Protein AF-A0A662VNZ3-F1 (afdb_monomer)

Radius of gyration: 26.38 Å; Cα contacts (8 Å, |Δi|>4): 319; chains: 1; bounding box: 51×62×83 Å

Solvent-accessible surface area (backbone atoms only — not comparable to full-atom values): 13302 Å² total; per-residue (Å²): 143,80,67,71,80,57,54,58,59,51,51,50,52,50,48,52,53,52,48,52,53,50,49,52,51,52,49,51,53,46,45,70,74,70,39,63,64,73,56,54,55,46,49,54,53,48,53,47,51,48,48,49,59,71,40,70,35,48,35,38,39,36,40,59,31,40,43,76,83,87,56,82,81,79,54,62,62,61,49,50,54,51,49,54,55,50,51,48,60,78,40,60,93,35,60,69,45,79,50,93,59,97,47,81,50,45,49,37,32,42,39,38,58,95,92,42,65,32,41,37,38,37,41,55,43,69,54,52,100,89,34,93,50,35,34,39,40,39,38,41,35,37,78,32,39,53,94,41,42,40,62,50,43,50,51,52,50,49,53,51,48,56,49,50,51,54,35,45,78,72,74,36,48,66,79,53,72,50,31,40,41,33,39,47,42,60,54,38,46,59,44,53,54,51,37,60,75,67,67,51,83,60,97,65,55,96,41,52,48,77,45,82,51,97,97,36,27,36,42,32,40,51,43,61,72,51,70,68,52,24,50,51,57,46,48,48,54,53,55,19,70,105

Nearest PDB structures (foldseek):
  3ijt-assembly1_A  TM=5.809E-01  e=3.094E-02  Streptococcus mutans
  4qts-assembly2_D  TM=4.618E-01  e=7.917E-03  Methanocaldococcus jannaschii DSM 2661
  7nib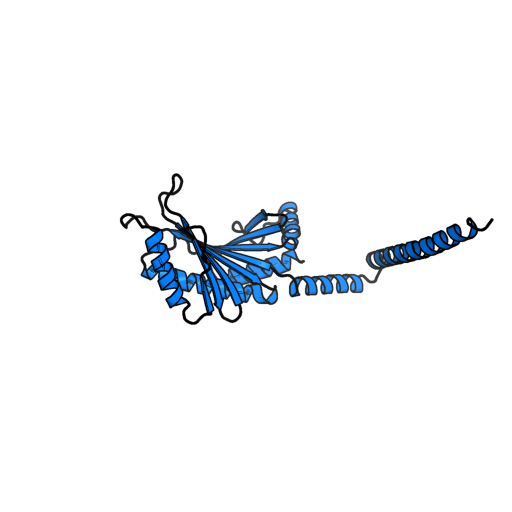-assembly1_E  TM=2.016E-01  e=1.627E-01  Escherichia coli
  7nhs-assembly1_A  TM=1.412E-01  e=3.922E-02  Escherichia coli
  7nib-assembly1_F  TM=2.165E-01  e=3.958E-01  Escherichia coli

pLDDT: mean 75.82, std 12.96, range [48.28, 93.56]

Mean predicted aligned error: 12.84 Å

Structure (mmCIF, N/CA/C/O backbone):
data_AF-A0A662VNZ3-F1
#
_entry.id   AF-A0A662VNZ3-F1
#
loop_
_atom_site.group_PDB
_atom_site.id
_atom_site.type_symbol
_atom_site.label_atom_id
_atom_site.label_alt_id
_atom_site.label_comp_id
_atom_site.label_asym_id
_atom_site.label_entity_id
_atom_site.label_seq_id
_atom_site.pdbx_PDB_ins_code
_atom_site.Cartn_x
_atom_site.Cartn_y
_atom_site.Cartn_z
_atom_site.occupancy
_atom_site.B_iso_or_equiv
_atom_site.auth_seq_id
_atom_site.auth_comp_id
_atom_site.auth_asym_id
_atom_site.auth_atom_id
_atom_site.pdbx_PDB_model_num
ATOM 1 N N . MET A 1 1 ? 17.784 -48.114 -52.405 1.00 49.97 1 MET A N 1
ATOM 2 C CA . MET A 1 1 ? 18.995 -47.393 -51.958 1.00 49.97 1 MET A CA 1
ATOM 3 C C . MET A 1 1 ? 18.604 -45.922 -51.830 1.00 49.97 1 MET A C 1
ATOM 5 O O . MET A 1 1 ? 19.250 -45.054 -52.387 1.00 49.97 1 MET A O 1
ATOM 9 N N . ASP A 1 2 ? 17.495 -45.664 -51.119 1.00 54.59 2 ASP A N 1
ATOM 10 C CA . ASP A 1 2 ? 16.682 -44.439 -51.269 1.00 54.59 2 ASP A CA 1
ATOM 11 C C . ASP A 1 2 ? 16.244 -43.876 -49.907 1.00 54.59 2 ASP A C 1
ATOM 13 O O . ASP A 1 2 ? 15.198 -43.247 -49.777 1.00 54.59 2 ASP A O 1
ATOM 17 N N . LEU A 1 3 ? 17.037 -44.136 -48.861 1.00 54.31 3 LEU A N 1
ATOM 18 C CA . LEU A 1 3 ? 16.842 -43.545 -47.531 1.00 54.31 3 LEU A CA 1
ATOM 19 C C . LEU A 1 3 ? 17.973 -42.585 -47.125 1.00 54.31 3 LEU A C 1
ATOM 21 O O . LEU A 1 3 ? 17.764 -41.748 -46.253 1.00 54.31 3 LEU A O 1
ATOM 25 N N . GLU A 1 4 ? 19.143 -42.642 -47.771 1.00 51.97 4 GLU A N 1
ATOM 26 C CA . GLU A 1 4 ? 20.272 -41.747 -47.459 1.00 51.97 4 GLU A CA 1
ATOM 27 C C . GLU A 1 4 ? 20.121 -40.349 -48.079 1.00 51.97 4 GLU A C 1
ATOM 29 O O . GLU A 1 4 ? 20.609 -39.369 -47.517 1.00 51.97 4 GLU A O 1
ATOM 34 N N . MET A 1 5 ? 19.366 -40.219 -49.176 1.00 52.50 5 MET A N 1
ATOM 35 C CA . MET A 1 5 ? 19.160 -38.939 -49.870 1.00 52.50 5 MET A CA 1
ATOM 36 C C . MET A 1 5 ? 18.103 -38.021 -49.225 1.00 52.50 5 MET A C 1
ATOM 38 O O . MET A 1 5 ? 17.899 -36.915 -49.705 1.00 52.50 5 MET A O 1
ATOM 42 N N . ASN A 1 6 ? 17.463 -38.426 -48.121 1.00 60.06 6 ASN A N 1
ATOM 43 C CA . ASN A 1 6 ? 16.457 -37.607 -47.422 1.00 60.06 6 ASN A CA 1
ATOM 44 C C . ASN A 1 6 ? 16.980 -36.979 -46.118 1.00 60.06 6 ASN A C 1
ATOM 46 O O . ASN A 1 6 ? 16.440 -35.980 -45.650 1.00 60.06 6 ASN A O 1
ATOM 50 N N . LEU A 1 7 ? 18.043 -37.530 -45.521 1.00 55.22 7 LEU A N 1
ATOM 51 C CA . LEU A 1 7 ? 18.573 -37.025 -44.251 1.00 55.22 7 LEU A CA 1
ATOM 52 C C . LEU A 1 7 ? 19.419 -35.759 -44.450 1.00 55.22 7 LEU A C 1
ATOM 54 O O . LEU A 1 7 ? 19.323 -34.819 -43.665 1.00 55.22 7 LEU A O 1
ATOM 58 N N . TRP A 1 8 ? 20.214 -35.718 -45.525 1.00 65.94 8 TRP A N 1
ATOM 59 C CA . TRP A 1 8 ? 21.096 -34.590 -45.838 1.00 65.94 8 TRP A CA 1
ATOM 60 C C . TRP A 1 8 ? 20.327 -33.306 -46.171 1.00 65.94 8 TRP A C 1
ATOM 62 O O . TRP A 1 8 ? 20.687 -32.241 -45.674 1.00 65.94 8 TRP A O 1
ATOM 72 N N . ASP A 1 9 ? 19.222 -33.404 -46.912 1.00 64.06 9 ASP A N 1
ATOM 73 C CA . ASP A 1 9 ? 18.358 -32.256 -47.223 1.00 64.06 9 ASP A CA 1
ATOM 74 C C . ASP A 1 9 ? 17.638 -31.710 -45.982 1.00 64.06 9 ASP A C 1
ATOM 76 O O . ASP A 1 9 ? 17.474 -30.496 -45.826 1.00 64.06 9 ASP A O 1
ATOM 80 N N . ILE A 1 10 ? 17.242 -32.593 -45.060 1.00 66.25 10 ILE A N 1
ATOM 81 C CA . ILE A 1 10 ? 16.644 -32.205 -43.778 1.00 66.25 10 ILE A CA 1
ATOM 82 C C . ILE A 1 10 ? 17.687 -31.503 -42.899 1.00 66.25 10 ILE A C 1
ATOM 84 O O . ILE A 1 10 ? 17.411 -30.428 -42.366 1.00 66.25 10 ILE A O 1
ATOM 88 N N . VAL A 1 11 ? 18.902 -32.051 -42.797 1.00 66.44 11 VAL A N 1
ATOM 89 C CA . VAL A 1 11 ? 20.013 -31.438 -42.048 1.00 66.44 11 VAL A CA 1
ATOM 90 C C . VAL A 1 11 ? 20.400 -30.082 -42.642 1.00 66.44 11 VAL A C 1
ATOM 92 O O . VAL A 1 11 ? 20.601 -29.131 -41.891 1.00 66.44 11 VAL A O 1
ATOM 95 N N . TRP A 1 12 ? 20.424 -29.946 -43.971 1.00 63.50 12 TRP A N 1
ATOM 96 C CA . TRP A 1 12 ? 20.719 -28.681 -44.648 1.00 63.50 12 TRP A CA 1
ATOM 97 C C . TRP A 1 12 ? 19.654 -27.611 -44.367 1.00 63.50 12 TRP A C 1
ATOM 99 O O . TRP A 1 12 ? 19.982 -26.474 -44.026 1.00 63.50 12 TRP A O 1
ATOM 109 N N . ARG A 1 13 ? 18.364 -27.972 -44.414 1.00 61.00 13 ARG A N 1
ATOM 110 C CA . ARG A 1 13 ? 17.251 -27.058 -44.086 1.00 61.00 13 ARG A CA 1
ATOM 111 C C . ARG A 1 13 ? 17.241 -26.653 -42.613 1.00 61.00 13 ARG A C 1
ATOM 113 O O . ARG A 1 13 ? 17.011 -25.482 -42.306 1.00 61.00 13 ARG A O 1
ATOM 120 N N . ILE A 1 14 ? 17.527 -27.586 -41.705 1.00 63.19 14 ILE A N 1
ATOM 121 C CA . ILE A 1 14 ? 17.671 -27.296 -40.272 1.00 63.19 14 ILE A CA 1
ATOM 122 C C . ILE A 1 14 ? 18.884 -26.383 -40.044 1.00 63.19 14 ILE A C 1
ATOM 124 O O . ILE A 1 14 ? 18.765 -25.387 -39.336 1.00 63.19 14 ILE A O 1
ATOM 128 N N . GLY A 1 15 ? 20.012 -26.654 -40.704 1.00 54.88 15 GLY A N 1
ATOM 129 C CA . GLY A 1 15 ? 21.226 -25.839 -40.648 1.00 54.88 15 GLY A CA 1
ATOM 130 C C . GLY A 1 15 ? 21.012 -24.403 -41.130 1.00 54.88 15 GLY A C 1
ATOM 131 O O . GLY A 1 15 ? 21.455 -23.471 -40.466 1.00 54.88 15 GLY A O 1
ATOM 132 N N . ILE A 1 16 ? 20.263 -24.199 -42.219 1.00 64.00 16 ILE A N 1
ATOM 133 C CA . ILE A 1 16 ? 19.877 -22.862 -42.704 1.00 64.00 16 ILE A CA 1
ATOM 134 C C . ILE A 1 16 ? 18.945 -22.159 -41.709 1.00 64.00 16 ILE A C 1
ATOM 136 O O . ILE A 1 16 ? 19.115 -20.972 -41.442 1.00 64.00 16 ILE A O 1
ATOM 140 N N . THR A 1 17 ? 17.983 -22.879 -41.128 1.00 57.69 17 THR A N 1
ATOM 141 C CA . THR A 1 17 ? 17.018 -22.298 -40.179 1.00 57.69 17 THR A CA 1
ATOM 142 C C . THR A 1 17 ? 17.699 -21.874 -38.875 1.00 57.69 17 THR A C 1
ATOM 144 O O . THR A 1 17 ? 17.509 -20.752 -38.404 1.00 57.69 17 THR A O 1
ATOM 147 N N . ILE A 1 18 ? 18.550 -22.740 -38.318 1.00 55.62 18 ILE A N 1
ATOM 148 C CA . ILE A 1 18 ? 19.341 -22.457 -37.114 1.00 55.62 18 ILE A CA 1
ATOM 149 C C . ILE A 1 18 ? 20.383 -21.370 -37.410 1.00 55.62 18 ILE A C 1
ATOM 151 O O . ILE A 1 18 ? 20.511 -20.422 -36.639 1.00 55.62 18 ILE A O 1
ATOM 155 N N . GLY A 1 19 ? 21.076 -21.452 -38.549 1.00 57.75 19 GLY A N 1
ATOM 156 C CA . GLY A 1 19 ? 22.060 -20.461 -38.986 1.00 57.75 19 GLY A CA 1
ATOM 157 C C . GLY A 1 19 ? 21.456 -19.070 -39.190 1.00 57.75 19 GLY A C 1
ATOM 158 O O . GLY A 1 19 ? 22.037 -18.085 -38.743 1.00 57.75 19 GLY A O 1
ATOM 159 N N . GLY A 1 20 ? 20.258 -18.978 -39.776 1.00 60.47 20 GLY A N 1
ATOM 160 C CA . GLY A 1 20 ? 19.511 -17.724 -39.918 1.00 60.47 20 GLY A CA 1
ATOM 161 C C . GLY A 1 20 ? 19.043 -17.142 -38.578 1.00 60.47 20 GLY A C 1
ATOM 162 O O . GLY A 1 20 ? 19.136 -15.931 -38.361 1.00 60.47 20 GLY A O 1
ATOM 163 N N . GLY A 1 21 ? 18.601 -17.997 -37.649 1.00 56.25 21 GLY A N 1
ATOM 164 C CA . GLY A 1 21 ? 18.235 -17.591 -36.289 1.00 56.25 21 GLY A CA 1
ATOM 165 C C . GLY A 1 21 ? 19.428 -17.053 -35.492 1.00 56.25 21 GLY A C 1
ATOM 166 O O . GLY A 1 21 ? 19.351 -15.968 -34.917 1.00 56.25 21 GLY A O 1
ATOM 167 N N . ILE A 1 22 ? 20.561 -17.760 -35.524 1.00 56.97 22 ILE A N 1
ATOM 168 C CA . ILE A 1 22 ? 21.801 -17.344 -34.854 1.00 56.97 22 ILE A CA 1
ATOM 169 C C . ILE A 1 22 ? 22.363 -16.070 -35.494 1.00 56.97 22 ILE A C 1
ATOM 171 O O . ILE A 1 22 ? 22.741 -15.152 -34.772 1.00 56.97 22 ILE A O 1
ATOM 175 N N . ALA A 1 23 ? 22.358 -15.957 -36.826 1.00 55.72 23 ALA A N 1
ATOM 176 C CA . ALA A 1 23 ? 22.790 -14.743 -37.519 1.00 55.72 23 ALA A CA 1
ATOM 177 C C . ALA A 1 23 ? 21.947 -13.521 -37.122 1.00 55.72 23 ALA A C 1
ATOM 179 O O . ALA A 1 23 ? 22.497 -12.442 -36.926 1.00 55.72 23 ALA A O 1
ATOM 180 N N . SER A 1 24 ? 20.637 -13.689 -36.923 1.00 56.03 24 SER A N 1
ATOM 181 C CA . SER A 1 24 ? 19.750 -12.605 -36.476 1.00 56.03 24 SER A CA 1
ATOM 182 C C . SER A 1 24 ? 20.062 -12.146 -35.047 1.00 56.03 24 SER A C 1
ATOM 184 O O . SER A 1 24 ? 20.078 -10.945 -34.782 1.00 56.03 24 SER A O 1
ATOM 186 N N . ILE A 1 25 ? 20.369 -13.084 -34.141 1.00 58.34 25 ILE A N 1
ATOM 187 C CA . ILE A 1 25 ? 20.798 -12.786 -32.763 1.00 58.34 25 ILE A CA 1
ATOM 188 C C . ILE A 1 25 ? 22.156 -12.078 -32.775 1.00 58.34 25 ILE A C 1
ATOM 190 O O . ILE A 1 25 ? 22.314 -11.033 -32.161 1.00 58.34 25 ILE A O 1
ATOM 194 N N . VAL A 1 26 ? 23.129 -12.583 -33.535 1.00 58.97 26 VAL A N 1
ATOM 195 C CA . VAL A 1 26 ? 24.462 -11.969 -33.634 1.00 58.97 26 VAL A CA 1
ATOM 196 C C . VAL A 1 26 ? 24.380 -10.563 -34.229 1.00 58.97 26 VAL A C 1
ATOM 198 O O . VAL A 1 26 ? 25.022 -9.649 -33.722 1.00 58.97 26 VAL A O 1
ATOM 201 N N . VAL A 1 27 ? 23.559 -10.354 -35.261 1.00 57.97 27 VAL A N 1
ATOM 202 C CA . VAL A 1 27 ? 23.310 -9.024 -35.833 1.00 57.97 27 VAL A CA 1
ATOM 203 C C . VAL A 1 27 ? 22.667 -8.105 -34.795 1.00 57.97 27 VAL A C 1
ATOM 205 O O . VAL A 1 27 ? 23.098 -6.965 -34.664 1.00 57.97 27 VAL A O 1
ATOM 208 N N . TRP A 1 28 ? 21.703 -8.585 -34.007 1.00 60.12 28 TRP A N 1
ATOM 209 C CA . TRP A 1 28 ? 21.094 -7.813 -32.921 1.00 60.12 28 TRP A CA 1
ATOM 210 C C . TRP A 1 28 ? 22.107 -7.421 -31.835 1.00 60.12 28 TRP A C 1
ATOM 212 O O . TRP A 1 28 ? 22.181 -6.253 -31.453 1.00 60.12 28 TRP A O 1
ATOM 222 N N . GLU A 1 29 ? 22.950 -8.353 -31.395 1.00 58.00 29 GLU A N 1
ATOM 223 C CA . GLU A 1 29 ? 24.038 -8.102 -30.447 1.00 58.00 29 GLU A CA 1
ATOM 224 C C . GLU A 1 29 ? 25.084 -7.123 -31.013 1.00 58.00 29 GLU A C 1
ATOM 226 O O . GLU A 1 29 ? 25.526 -6.217 -30.304 1.00 58.00 29 GLU A O 1
ATOM 231 N N . LEU A 1 30 ? 25.420 -7.215 -32.303 1.00 56.06 30 LEU A N 1
ATOM 232 C CA . LEU A 1 30 ? 26.294 -6.253 -32.982 1.00 56.06 30 LEU A CA 1
ATOM 233 C C . LEU A 1 30 ? 25.636 -4.871 -33.117 1.00 56.06 30 LEU A C 1
ATOM 235 O O . LEU A 1 30 ? 26.312 -3.860 -32.938 1.00 56.06 30 LEU A O 1
ATOM 239 N N . PHE A 1 31 ? 24.323 -4.797 -33.349 1.00 57.78 31 PHE A N 1
ATOM 240 C CA . PHE A 1 31 ? 23.565 -3.542 -33.309 1.00 57.78 31 PHE A CA 1
ATOM 241 C C . PHE A 1 31 ? 23.549 -2.924 -31.903 1.00 57.78 31 PHE A C 1
ATOM 243 O O . PHE A 1 31 ? 23.609 -1.700 -31.789 1.00 57.78 31 PHE A O 1
ATOM 250 N N . LYS A 1 32 ? 23.527 -3.728 -30.830 1.00 56.91 32 LYS A N 1
ATOM 251 C CA . LYS A 1 32 ? 23.688 -3.224 -29.453 1.00 56.91 32 LYS A CA 1
ATOM 252 C C . LYS A 1 32 ? 25.098 -2.695 -29.186 1.00 56.91 32 LYS A C 1
ATOM 254 O O . LYS A 1 32 ? 25.239 -1.670 -28.527 1.00 56.91 32 LYS A O 1
ATOM 259 N N . MET A 1 33 ? 26.130 -3.389 -29.670 1.00 55.75 33 MET A N 1
ATOM 260 C CA . MET A 1 33 ? 27.530 -3.033 -29.400 1.00 55.75 33 MET A CA 1
ATOM 261 C C . MET A 1 33 ? 28.044 -1.876 -30.269 1.00 55.75 33 MET A C 1
ATOM 263 O O . MET A 1 33 ? 28.807 -1.042 -29.785 1.00 55.75 33 MET A O 1
ATOM 267 N N . PHE A 1 34 ? 27.624 -1.811 -31.536 1.00 58.34 34 PHE A N 1
ATOM 268 C CA . PHE A 1 34 ? 28.189 -0.913 -32.553 1.00 58.34 34 PHE A CA 1
ATOM 269 C C . PHE A 1 34 ? 27.155 -0.026 -33.254 1.00 58.34 34 PHE A C 1
ATOM 271 O O . PHE A 1 34 ? 27.526 0.835 -34.054 1.00 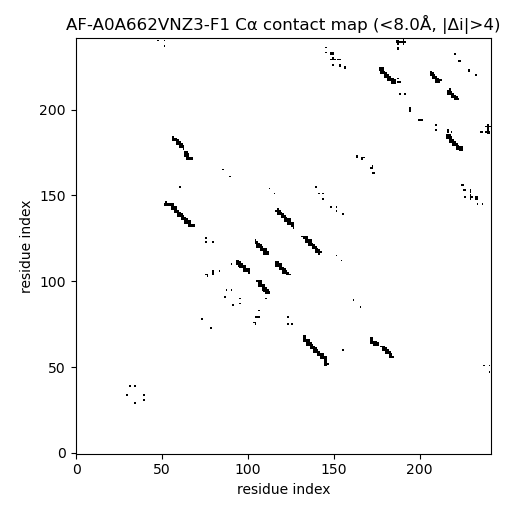58.34 34 PHE A O 1
ATOM 278 N N . GLY A 1 35 ? 25.862 -0.208 -32.977 1.00 57.66 35 GLY A N 1
ATOM 279 C CA . GLY A 1 35 ? 24.822 0.662 -33.510 1.00 57.66 35 GLY A CA 1
ATOM 280 C C . GLY A 1 35 ? 24.948 2.094 -32.977 1.00 57.66 35 GLY A C 1
ATOM 281 O O . GLY A 1 35 ? 25.602 2.342 -31.959 1.00 57.66 35 GLY A O 1
ATOM 282 N N . PRO A 1 36 ? 24.309 3.078 -33.634 1.00 57.34 36 PRO A N 1
ATOM 283 C CA . PRO A 1 36 ? 24.314 4.449 -33.150 1.00 57.34 36 PRO A CA 1
ATOM 284 C C . PRO A 1 36 ? 23.764 4.460 -31.722 1.00 57.34 36 PRO A C 1
ATOM 286 O O . PRO A 1 36 ? 22.606 4.091 -31.520 1.00 57.34 36 PRO A O 1
ATOM 289 N N . LYS A 1 37 ? 24.566 4.897 -30.738 1.00 55.78 37 LYS A N 1
ATOM 290 C CA . LYS A 1 37 ? 24.171 4.938 -29.313 1.00 55.78 37 LYS A CA 1
ATOM 291 C C . LYS A 1 37 ? 22.770 5.530 -29.120 1.00 55.78 37 LYS A C 1
ATOM 293 O O . LYS A 1 37 ? 21.975 5.009 -28.353 1.00 55.78 37 LYS A O 1
ATOM 298 N N . GLY A 1 38 ? 22.406 6.531 -29.926 1.00 56.41 38 GLY A N 1
ATOM 299 C CA . GLY A 1 38 ? 21.086 7.163 -29.905 1.00 56.41 38 GLY A CA 1
ATOM 300 C C . GLY A 1 38 ? 19.890 6.299 -30.342 1.00 56.41 38 GLY A C 1
ATOM 301 O O . GLY A 1 38 ? 18.765 6.702 -30.058 1.00 56.41 38 GLY A O 1
ATOM 302 N N . VAL A 1 39 ? 20.079 5.170 -31.035 1.00 55.22 39 VAL A N 1
ATOM 303 C CA . VAL A 1 39 ? 19.012 4.205 -31.377 1.00 55.22 39 VAL A CA 1
ATOM 304 C C . VAL A 1 39 ? 18.822 3.218 -30.230 1.00 55.22 39 VAL A C 1
ATOM 306 O O . VAL A 1 39 ? 17.696 3.054 -29.769 1.00 55.22 39 VAL A O 1
ATOM 309 N N . TYR A 1 40 ? 19.909 2.652 -29.698 1.00 53.38 40 TYR A N 1
ATOM 310 C CA . TYR A 1 40 ? 19.854 1.784 -28.518 1.00 53.38 40 TYR A CA 1
ATOM 311 C C . TYR A 1 40 ? 19.332 2.537 -27.285 1.00 53.38 40 TYR A C 1
ATOM 313 O O . TYR A 1 40 ? 18.401 2.076 -26.632 1.00 53.38 40 TYR A O 1
ATOM 321 N N . ASP A 1 41 ? 19.811 3.759 -27.039 1.00 59.16 41 ASP A N 1
ATOM 322 C CA . ASP A 1 41 ? 19.305 4.635 -25.974 1.00 59.16 41 ASP A CA 1
ATOM 323 C C . ASP A 1 41 ? 17.831 5.013 -26.172 1.00 59.16 41 ASP A C 1
ATOM 325 O O . ASP A 1 41 ? 17.101 5.249 -25.210 1.00 59.16 41 ASP A O 1
ATOM 329 N N . ARG A 1 42 ? 17.359 5.104 -27.423 1.00 58.75 42 ARG A N 1
ATOM 330 C CA . ARG A 1 42 ? 15.938 5.346 -27.711 1.00 58.75 42 ARG A CA 1
ATOM 331 C C . ARG A 1 42 ? 15.091 4.104 -27.454 1.00 58.75 42 ARG A C 1
ATOM 333 O O . ARG A 1 42 ? 14.007 4.259 -26.894 1.00 58.75 42 ARG A O 1
ATOM 340 N N . ILE A 1 43 ? 15.581 2.918 -27.817 1.00 59.06 43 ILE A N 1
ATOM 341 C CA . ILE A 1 43 ? 14.916 1.633 -27.567 1.00 59.06 43 ILE A CA 1
ATOM 342 C C . ILE A 1 43 ? 14.820 1.388 -26.060 1.00 59.06 43 ILE A C 1
ATOM 344 O O . ILE A 1 43 ? 13.716 1.214 -25.556 1.00 59.06 43 ILE A O 1
ATOM 348 N N . THR A 1 44 ? 15.916 1.525 -25.311 1.00 70.62 44 THR A N 1
ATOM 349 C CA . THR A 1 44 ? 15.919 1.356 -23.848 1.00 70.62 44 THR A CA 1
ATOM 350 C C . THR A 1 44 ? 15.030 2.385 -23.143 1.00 70.62 44 THR A C 1
ATOM 352 O O . THR A 1 44 ? 14.270 2.032 -22.242 1.00 70.62 44 THR A O 1
ATOM 355 N N . LYS A 1 45 ? 15.016 3.654 -23.587 1.00 73.44 45 LYS A N 1
ATOM 356 C CA . LYS A 1 45 ? 14.076 4.674 -23.073 1.00 73.44 45 LYS A CA 1
ATOM 357 C C . LYS A 1 45 ? 12.616 4.374 -23.409 1.00 73.44 45 LYS A C 1
ATOM 359 O O . LYS A 1 45 ? 11.726 4.762 -22.648 1.00 73.44 45 LYS A O 1
ATOM 364 N N . TRP A 1 46 ? 12.340 3.776 -24.563 1.00 73.81 46 TRP A N 1
ATOM 365 C CA . TRP A 1 46 ? 10.984 3.425 -24.980 1.00 73.81 46 TRP A CA 1
ATOM 366 C C . TRP A 1 46 ? 10.480 2.187 -24.236 1.00 73.81 46 TRP A C 1
ATOM 368 O O . TRP A 1 46 ? 9.408 2.248 -23.638 1.00 73.81 46 TRP A O 1
ATOM 378 N N . GLU A 1 47 ? 11.291 1.134 -24.149 1.00 77.19 47 GLU A N 1
ATOM 379 C CA . GLU A 1 47 ? 11.033 -0.050 -23.326 1.00 77.19 47 GLU A CA 1
ATOM 380 C C . GLU A 1 47 ? 10.829 0.323 -21.856 1.00 77.19 47 GLU A C 1
ATOM 382 O O . GLU A 1 47 ? 9.874 -0.138 -21.235 1.00 77.19 47 GLU A O 1
ATOM 387 N N . ARG A 1 48 ? 11.652 1.230 -21.308 1.00 73.69 48 ARG A N 1
ATOM 388 C CA . ARG A 1 48 ? 11.477 1.776 -19.953 1.00 73.69 48 ARG A CA 1
ATOM 389 C C . ARG A 1 48 ? 10.135 2.483 -19.794 1.00 73.69 48 ARG A C 1
ATOM 391 O O . ARG A 1 48 ? 9.436 2.255 -18.809 1.00 73.69 48 ARG A O 1
ATOM 398 N N . ARG A 1 49 ? 9.752 3.330 -20.756 1.00 77.62 49 ARG A N 1
ATOM 399 C CA . ARG A 1 49 ? 8.458 4.033 -20.729 1.00 77.62 49 ARG A CA 1
ATOM 400 C C . ARG A 1 49 ? 7.280 3.069 -20.805 1.00 77.62 49 ARG A C 1
ATOM 402 O O . ARG A 1 49 ? 6.305 3.269 -20.087 1.00 77.62 49 ARG A O 1
ATOM 409 N N . ILE A 1 50 ? 7.372 2.033 -21.634 1.00 81.50 50 ILE A N 1
ATOM 410 C CA . ILE A 1 50 ? 6.352 0.985 -21.730 1.00 81.50 50 ILE A CA 1
ATOM 411 C C . ILE A 1 50 ? 6.266 0.208 -20.425 1.00 81.50 50 ILE A C 1
ATOM 413 O O . ILE A 1 50 ? 5.176 0.066 -19.881 1.00 81.50 50 ILE A O 1
ATOM 417 N N . ARG A 1 51 ? 7.408 -0.218 -19.875 1.00 80.25 51 ARG A N 1
ATOM 418 C CA . ARG A 1 51 ? 7.460 -0.964 -18.617 1.00 80.25 51 ARG A CA 1
ATOM 419 C C . ARG A 1 51 ? 6.848 -0.161 -17.472 1.00 80.25 51 ARG A C 1
ATOM 421 O O . ARG A 1 51 ? 5.970 -0.679 -16.801 1.00 80.25 51 ARG A O 1
ATOM 428 N N . LEU A 1 52 ? 7.215 1.112 -17.313 1.00 82.06 52 LEU A N 1
ATOM 429 C CA . LEU A 1 52 ? 6.587 2.008 -16.333 1.00 82.06 52 LEU A CA 1
ATOM 430 C C . LEU A 1 52 ? 5.072 2.133 -16.558 1.00 82.06 52 LEU A C 1
ATOM 432 O O . LEU A 1 52 ? 4.294 2.074 -15.612 1.00 82.06 52 LEU A O 1
ATOM 436 N N . ARG A 1 53 ? 4.627 2.319 -17.806 1.00 81.00 53 ARG A N 1
ATOM 437 C CA . ARG A 1 53 ? 3.207 2.535 -18.128 1.00 81.00 53 ARG A CA 1
ATOM 438 C C . ARG A 1 53 ? 2.342 1.302 -17.854 1.00 81.00 53 ARG A C 1
ATOM 440 O O . ARG A 1 53 ? 1.218 1.456 -17.369 1.00 81.00 53 ARG A O 1
ATOM 447 N N . ASP A 1 54 ? 2.847 0.127 -18.214 1.00 84.06 54 ASP A N 1
ATOM 448 C CA . ASP A 1 54 ? 2.056 -1.100 -18.301 1.00 84.06 54 ASP A CA 1
ATOM 449 C C . ASP A 1 54 ? 2.255 -2.025 -17.093 1.00 84.06 54 ASP A C 1
ATOM 451 O O . ASP A 1 54 ? 1.382 -2.853 -16.828 1.00 84.06 54 ASP A O 1
ATOM 455 N N . LYS A 1 55 ? 3.334 -1.853 -16.314 1.00 85.62 55 LYS A N 1
ATOM 456 C CA . LYS A 1 55 ? 3.549 -2.600 -15.071 1.00 85.62 55 LYS A CA 1
ATOM 457 C C . LYS A 1 55 ? 2.516 -2.207 -14.014 1.00 85.62 55 LYS A C 1
ATOM 459 O O . LYS A 1 55 ? 2.210 -1.029 -13.803 1.00 85.62 55 LYS A O 1
ATOM 464 N N . ILE A 1 56 ? 1.990 -3.230 -13.352 1.00 88.38 56 ILE A N 1
ATOM 465 C CA . ILE A 1 56 ? 1.141 -3.103 -12.173 1.00 88.38 56 ILE A CA 1
ATOM 466 C C . ILE A 1 56 ? 2.045 -3.179 -10.946 1.00 88.38 56 ILE A C 1
ATOM 468 O O . ILE A 1 56 ? 2.891 -4.066 -10.843 1.00 88.38 56 ILE A O 1
ATOM 472 N N . TYR A 1 57 ? 1.865 -2.232 -10.036 1.00 88.38 57 TYR A N 1
ATOM 473 C CA . TYR A 1 57 ? 2.571 -2.146 -8.770 1.00 88.38 57 TYR A CA 1
ATOM 474 C C . TYR A 1 57 ? 1.567 -2.439 -7.656 1.00 88.38 57 TYR A C 1
ATOM 476 O O . TYR A 1 57 ? 0.700 -1.600 -7.401 1.00 88.38 57 TYR A O 1
ATOM 484 N N . PRO A 1 58 ? 1.658 -3.603 -6.997 1.00 90.75 58 PRO A N 1
ATOM 485 C CA . PRO A 1 58 ? 0.883 -3.869 -5.798 1.00 90.75 58 PRO A CA 1
ATOM 486 C C . PRO A 1 58 ? 1.354 -2.935 -4.684 1.00 90.75 58 PRO A C 1
ATOM 488 O O . PRO A 1 58 ? 2.535 -2.945 -4.314 1.00 90.75 58 PRO A O 1
ATOM 491 N N . ILE A 1 59 ? 0.435 -2.122 -4.169 1.00 92.12 59 ILE A N 1
ATOM 492 C CA . ILE A 1 59 ? 0.662 -1.219 -3.042 1.00 92.12 59 ILE A CA 1
ATOM 493 C C . ILE A 1 59 ? -0.120 -1.724 -1.839 1.00 92.12 59 ILE A C 1
ATOM 495 O O . ILE A 1 59 ? -1.309 -2.023 -1.939 1.00 92.12 59 ILE A O 1
ATOM 499 N N . ILE A 1 60 ? 0.549 -1.768 -0.690 1.00 93.56 60 ILE A N 1
ATOM 500 C CA . ILE A 1 60 ? -0.044 -2.110 0.600 1.00 93.56 60 ILE A CA 1
ATOM 501 C C . ILE A 1 60 ? 0.265 -0.978 1.571 1.00 93.56 60 ILE A C 1
ATOM 503 O O . ILE A 1 60 ? 1.426 -0.710 1.858 1.00 93.56 60 ILE A O 1
ATOM 507 N N . VAL A 1 61 ? -0.756 -0.331 2.118 1.00 93.00 61 VAL A N 1
ATOM 508 C CA . VAL A 1 61 ? -0.597 0.686 3.164 1.00 93.00 61 VAL A CA 1
ATOM 509 C C . VAL A 1 61 ? -1.086 0.112 4.482 1.00 93.00 61 VAL A C 1
ATOM 511 O O . VAL A 1 61 ? -2.211 -0.379 4.545 1.00 93.00 61 VAL A O 1
ATOM 514 N N . ARG A 1 62 ? -0.256 0.171 5.527 1.00 92.00 62 ARG A N 1
ATOM 515 C CA . ARG A 1 62 ? -0.584 -0.312 6.872 1.00 92.00 62 ARG A CA 1
ATOM 516 C C . ARG A 1 62 ? -0.581 0.812 7.902 1.00 92.00 62 ARG A C 1
ATOM 518 O O . ARG A 1 62 ? 0.294 1.682 7.868 1.00 92.00 62 ARG A O 1
ATOM 525 N N . LYS A 1 63 ? -1.532 0.745 8.831 1.00 91.19 63 LYS A N 1
ATOM 526 C CA . LYS A 1 63 ? -1.627 1.604 10.016 1.00 91.19 63 LYS A CA 1
ATOM 527 C C . LYS A 1 63 ? -2.135 0.789 11.207 1.00 91.19 63 LYS A C 1
ATOM 529 O O . LYS A 1 63 ? -3.054 -0.009 11.037 1.00 91.19 63 LYS A O 1
ATOM 534 N N . SER A 1 64 ? -1.534 0.992 12.375 1.00 87.12 64 SER A N 1
ATOM 535 C CA . SER A 1 64 ? -1.974 0.414 13.646 1.00 87.12 64 SER A CA 1
ATOM 536 C C . SER A 1 64 ? -2.725 1.448 14.483 1.00 87.12 64 SER A C 1
ATOM 538 O O . SER A 1 64 ? -2.455 2.651 14.401 1.00 87.12 64 SER A O 1
ATOM 540 N N . PHE A 1 65 ? -3.667 0.969 15.284 1.00 85.00 65 PHE A N 1
ATOM 541 C CA . PHE A 1 65 ? -4.393 1.743 16.282 1.00 85.00 65 PHE A CA 1
ATOM 542 C C . PHE A 1 65 ? -4.408 0.932 17.571 1.00 85.00 65 PHE A C 1
ATOM 544 O O . PHE A 1 65 ? -4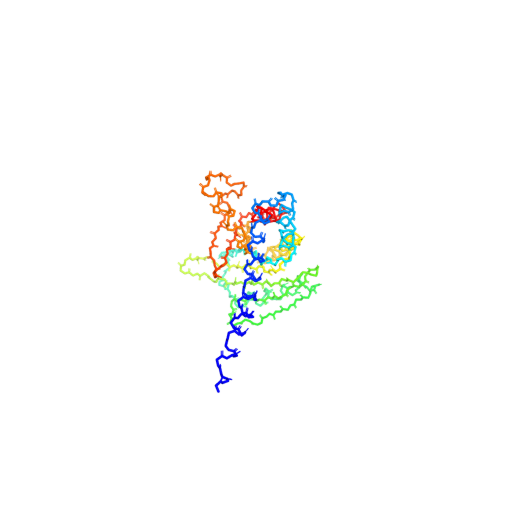.831 -0.220 17.527 1.00 85.00 65 PHE A O 1
ATOM 551 N N . ASP A 1 66 ? -3.994 1.516 18.691 1.00 77.56 66 ASP A N 1
ATOM 552 C CA . ASP A 1 66 ? -4.012 0.802 19.967 1.00 77.56 66 ASP A CA 1
ATOM 553 C C . ASP A 1 66 ? -5.198 1.283 20.804 1.00 77.56 66 ASP A C 1
ATOM 555 O O . ASP A 1 66 ? -5.541 2.469 20.847 1.00 77.56 66 ASP A O 1
ATOM 559 N N . LEU A 1 67 ? -5.878 0.340 21.443 1.00 75.06 67 LEU A N 1
ATOM 560 C CA . LEU A 1 67 ? -6.957 0.631 22.370 1.00 75.06 67 LEU A CA 1
ATOM 561 C C . LEU A 1 67 ? -6.360 0.751 23.770 1.00 75.06 67 LEU A C 1
ATOM 563 O O . LEU A 1 67 ? -5.951 -0.239 24.372 1.00 75.06 67 LEU A O 1
ATOM 567 N N . THR A 1 68 ? -6.318 1.976 24.301 1.00 66.00 68 THR A N 1
ATOM 568 C CA . THR A 1 68 ? -5.899 2.212 25.688 1.00 66.00 68 THR A CA 1
ATOM 569 C C . THR A 1 68 ? -6.835 1.491 26.660 1.00 66.00 68 THR A C 1
ATOM 571 O O . THR A 1 68 ? -8.051 1.676 26.597 1.00 66.00 68 THR A O 1
ATOM 574 N N . SER A 1 69 ? -6.244 0.729 27.583 1.00 51.28 69 SER A N 1
ATOM 575 C CA . SER A 1 69 ? -6.822 -0.250 28.523 1.00 51.28 69 SER A CA 1
ATOM 576 C C . SER A 1 69 ? -7.862 0.251 29.543 1.00 51.28 69 SER A C 1
ATOM 578 O O . SER A 1 69 ? -8.178 -0.454 30.498 1.00 51.28 69 SER A O 1
ATOM 580 N N . ASN A 1 70 ? -8.449 1.435 29.362 1.00 48.28 70 ASN A N 1
ATOM 581 C CA . ASN A 1 70 ? -9.410 2.007 30.313 1.00 48.28 70 ASN A CA 1
ATOM 582 C C . ASN A 1 70 ? -10.850 1.478 30.170 1.00 48.28 70 ASN A C 1
ATOM 584 O O . ASN A 1 70 ? -11.754 2.009 30.813 1.00 48.28 70 ASN A O 1
ATOM 588 N N . GLN A 1 71 ? -11.085 0.456 29.345 1.00 51.78 71 GLN A N 1
ATOM 589 C CA . GLN A 1 71 ? -12.393 -0.184 29.216 1.00 51.78 71 GLN A CA 1
ATOM 590 C C . GLN A 1 71 ? -12.295 -1.665 29.578 1.00 51.78 71 GLN A C 1
ATOM 592 O O . GLN A 1 71 ? -11.454 -2.395 29.056 1.00 51.78 71 GLN A O 1
ATOM 597 N N . GLU A 1 72 ? -13.168 -2.082 30.495 1.00 50.84 72 GLU A N 1
ATOM 598 C CA . GLU A 1 72 ? -13.462 -3.475 30.822 1.00 50.84 72 GLU A CA 1
ATOM 599 C C . GLU A 1 72 ? -13.527 -4.328 29.545 1.00 50.84 72 GLU A C 1
ATOM 601 O O . GLU A 1 72 ? -14.230 -3.972 28.604 1.00 50.84 72 GLU A O 1
ATOM 606 N N . GLN A 1 73 ? -12.769 -5.432 29.528 1.00 59.81 73 GLN A N 1
ATOM 607 C CA . GLN A 1 73 ? -12.837 -6.552 28.576 1.00 59.81 73 GLN A CA 1
ATOM 608 C C . GLN A 1 73 ? -13.479 -6.218 27.215 1.00 59.81 73 GLN A C 1
ATOM 610 O O . GLN A 1 73 ? -14.635 -6.560 26.955 1.00 59.81 73 GLN A O 1
ATOM 615 N N . ILE A 1 74 ? -12.715 -5.586 26.318 1.00 67.12 74 ILE A N 1
ATOM 616 C CA . ILE A 1 74 ? -13.130 -5.393 24.923 1.00 67.12 74 ILE A CA 1
ATOM 617 C C . ILE A 1 74 ? -13.405 -6.774 24.316 1.00 67.12 74 ILE A C 1
ATOM 619 O O . ILE A 1 74 ? -12.480 -7.541 24.055 1.00 67.12 74 ILE A O 1
ATOM 623 N N . ASN A 1 75 ? -14.680 -7.100 24.089 1.00 75.19 75 ASN A N 1
ATOM 624 C CA . ASN A 1 75 ? -15.061 -8.310 23.371 1.00 75.19 75 ASN A CA 1
ATOM 625 C C . ASN A 1 75 ? -14.766 -8.101 21.871 1.00 75.19 75 ASN A C 1
ATOM 627 O O . ASN A 1 75 ? -15.456 -7.295 21.232 1.00 75.19 75 ASN A O 1
ATOM 631 N N . PRO A 1 76 ? -13.792 -8.822 21.281 1.00 74.31 76 PRO A N 1
ATOM 632 C CA . PRO A 1 76 ? -13.385 -8.587 19.898 1.00 74.31 76 PRO A CA 1
ATOM 633 C C . PRO A 1 76 ? -14.513 -8.849 18.886 1.00 74.31 76 PRO A C 1
ATOM 635 O O . PRO A 1 76 ? -14.558 -8.220 17.832 1.00 74.31 76 PRO A O 1
ATOM 638 N N . ILE A 1 77 ? -15.444 -9.756 19.206 1.00 78.69 77 ILE A N 1
ATOM 639 C CA . ILE A 1 77 ? -16.574 -10.110 18.334 1.00 78.69 77 ILE A CA 1
ATOM 640 C C . ILE A 1 77 ? -17.571 -8.948 18.273 1.00 78.69 77 ILE A C 1
ATOM 642 O O . ILE A 1 77 ? -17.998 -8.542 17.193 1.00 78.69 77 ILE A O 1
ATOM 646 N N . SER A 1 78 ? -17.905 -8.366 19.426 1.00 80.69 78 SER A N 1
ATOM 647 C CA . SER A 1 78 ? -18.789 -7.198 19.494 1.00 80.69 78 SER A CA 1
ATOM 648 C C . SER A 1 78 ? -18.173 -5.991 18.788 1.00 80.69 78 SER A C 1
ATOM 650 O O . SER A 1 78 ? -18.863 -5.303 18.037 1.00 80.69 78 SER A O 1
ATOM 652 N N . LEU A 1 79 ? -16.866 -5.767 18.980 1.00 81.06 79 LEU A N 1
ATOM 653 C CA . LEU A 1 79 ? -16.129 -4.702 18.301 1.00 81.06 79 LEU A CA 1
ATOM 654 C C . LEU A 1 79 ? -16.144 -4.900 16.780 1.00 81.06 79 LEU A C 1
ATOM 656 O O . LEU A 1 79 ? -16.401 -3.955 16.041 1.00 81.06 79 LEU A O 1
ATOM 660 N N . LYS A 1 80 ? -15.939 -6.131 16.299 1.00 85.00 80 LYS A N 1
ATOM 661 C CA . LYS A 1 80 ? -16.027 -6.460 14.872 1.00 85.00 80 LYS A CA 1
ATOM 662 C C . LYS A 1 80 ? -17.381 -6.083 14.270 1.00 85.00 80 LYS A C 1
ATOM 664 O O . LYS A 1 80 ? -17.416 -5.453 13.214 1.00 85.00 80 LYS A O 1
ATOM 669 N N . GLU A 1 81 ? -18.488 -6.436 14.917 1.00 84.81 81 GLU A N 1
ATOM 670 C CA . GLU A 1 81 ? -19.824 -6.112 14.398 1.00 84.81 81 GLU A CA 1
ATOM 671 C C . GLU A 1 81 ? -20.135 -4.608 14.469 1.00 84.81 81 GLU A C 1
ATOM 673 O O . GLU A 1 81 ? -20.721 -4.050 13.535 1.00 84.81 81 GLU A O 1
ATOM 678 N N . GLN A 1 82 ? -19.676 -3.912 15.515 1.00 83.81 82 GLN A N 1
ATOM 679 C CA . GLN A 1 82 ? -19.760 -2.449 15.593 1.00 83.81 82 GLN A CA 1
ATOM 680 C C . GLN A 1 82 ? -18.978 -1.785 14.456 1.00 83.81 82 GLN A C 1
ATOM 682 O O . GLN A 1 82 ? -19.534 -0.964 13.726 1.00 83.81 82 GLN A O 1
ATOM 687 N N . LEU A 1 83 ? -17.728 -2.201 14.230 1.00 84.62 83 LEU A N 1
ATOM 688 C CA . LEU A 1 83 ? -16.916 -1.715 13.116 1.00 84.62 83 LEU A CA 1
ATOM 689 C C . LEU A 1 83 ? -17.576 -2.009 11.776 1.00 84.62 83 LEU A C 1
ATOM 691 O O . LEU A 1 83 ? -17.637 -1.130 10.924 1.00 84.62 83 LEU A O 1
ATOM 695 N N . ARG A 1 84 ? -18.138 -3.204 11.585 1.00 86.88 84 ARG A N 1
ATOM 696 C CA . ARG A 1 84 ? -18.878 -3.545 10.366 1.00 86.88 84 ARG A CA 1
ATOM 697 C C . ARG A 1 84 ? -20.019 -2.560 10.100 1.00 86.88 84 ARG A C 1
ATOM 699 O O . ARG A 1 84 ? -20.177 -2.105 8.967 1.00 86.88 84 ARG A O 1
ATOM 706 N N . SER A 1 85 ? -20.801 -2.231 11.126 1.00 85.94 85 SER A N 1
ATOM 707 C CA . SER A 1 85 ? -21.907 -1.273 11.034 1.00 85.94 85 SER A CA 1
ATOM 708 C C . SER A 1 85 ? -21.421 0.142 10.701 1.00 85.94 85 SER A C 1
ATOM 710 O O . SER A 1 85 ? -21.962 0.794 9.810 1.00 85.94 85 SER A O 1
ATOM 712 N N . GLU A 1 86 ? -20.358 0.602 11.353 1.00 83.94 86 GLU A N 1
ATOM 713 C CA . GLU A 1 86 ? -19.833 1.959 11.170 1.00 83.94 86 GLU A CA 1
ATOM 714 C C . GLU A 1 86 ? -19.125 2.135 9.825 1.00 83.94 86 GLU A C 1
ATOM 716 O O . GLU A 1 86 ? -19.351 3.120 9.124 1.00 83.94 86 GLU A O 1
ATOM 721 N N . LEU A 1 87 ? -18.380 1.126 9.370 1.00 83.94 87 LEU A N 1
ATOM 722 C CA . LEU A 1 87 ? -17.801 1.105 8.025 1.00 83.94 87 LEU A CA 1
ATOM 723 C C . LEU A 1 87 ? -18.890 1.154 6.946 1.00 83.94 87 LEU A C 1
ATOM 725 O O . LEU A 1 87 ? -18.715 1.839 5.941 1.00 83.94 87 LEU A O 1
ATOM 729 N N . ARG A 1 88 ? -20.036 0.485 7.154 1.00 84.94 88 ARG A N 1
ATOM 730 C CA . ARG A 1 88 ? -21.188 0.594 6.238 1.00 84.94 88 ARG A CA 1
ATOM 731 C C . ARG A 1 88 ? -21.731 2.010 6.158 1.00 84.94 88 ARG A C 1
ATOM 733 O O . ARG A 1 88 ? -22.128 2.420 5.076 1.00 84.94 88 ARG A O 1
ATOM 740 N N . LYS A 1 89 ? -21.766 2.742 7.272 1.00 83.00 89 LYS A N 1
ATOM 741 C CA . LYS A 1 89 ? -22.223 4.137 7.289 1.00 83.00 89 LYS A CA 1
ATOM 742 C C . LYS A 1 89 ? -21.217 5.047 6.589 1.00 83.00 89 LYS A C 1
ATOM 744 O O . LYS A 1 89 ? -21.597 5.753 5.657 1.00 83.00 89 LYS A O 1
ATOM 749 N N . LEU A 1 90 ? -19.944 4.974 6.983 1.00 79.75 90 LEU A N 1
ATOM 750 C CA . LEU A 1 90 ? -18.855 5.809 6.453 1.00 79.75 90 LEU A CA 1
ATOM 751 C C . LEU A 1 90 ? -18.668 5.649 4.949 1.00 79.75 90 LEU A C 1
ATOM 753 O O . LEU A 1 90 ? -18.377 6.612 4.247 1.00 79.75 90 LEU A O 1
ATOM 757 N N . PHE A 1 91 ? -18.838 4.426 4.456 1.00 77.75 91 PHE A N 1
ATOM 758 C CA . PHE A 1 91 ? -18.657 4.111 3.050 1.00 77.75 91 PHE A CA 1
ATOM 759 C C . PHE A 1 91 ? -19.979 3.838 2.324 1.00 77.75 91 PHE A C 1
ATOM 761 O O . PHE A 1 91 ? -19.967 3.219 1.265 1.00 77.75 91 PHE A O 1
ATOM 768 N N . SER A 1 92 ? -21.109 4.299 2.869 1.00 75.38 92 SER A N 1
ATOM 769 C CA . SER A 1 92 ? -22.448 4.094 2.287 1.00 75.38 92 SER A CA 1
ATOM 770 C C . SER A 1 92 ? -22.598 4.679 0.880 1.00 75.38 92 SER A C 1
ATOM 772 O O . SER A 1 92 ? -23.371 4.165 0.075 1.00 75.38 92 SER A O 1
ATOM 774 N N . GLU A 1 93 ? -21.833 5.724 0.569 1.00 77.94 93 GLU A N 1
ATOM 775 C CA . GLU A 1 93 ? -21.788 6.364 -0.750 1.00 77.94 93 GLU A CA 1
ATOM 776 C C . GLU A 1 93 ? -20.878 5.631 -1.754 1.00 77.94 93 GLU A C 1
ATOM 778 O O . GLU A 1 93 ? -20.792 6.018 -2.921 1.00 77.94 93 GLU A O 1
ATOM 783 N N . PHE A 1 94 ? -20.184 4.576 -1.322 1.00 81.50 94 PHE A N 1
ATOM 784 C CA . PHE A 1 94 ? -19.261 3.799 -2.144 1.00 81.50 94 PHE A CA 1
ATOM 785 C C . PHE A 1 94 ? -19.769 2.370 -2.333 1.00 81.50 94 PHE A C 1
ATOM 787 O O . PHE A 1 94 ? -20.509 1.831 -1.511 1.00 81.50 94 PHE A O 1
ATOM 794 N N . ASN A 1 95 ? -19.326 1.711 -3.407 1.00 76.94 95 ASN A N 1
ATOM 795 C CA . ASN A 1 95 ? -19.586 0.281 -3.551 1.00 76.94 95 ASN A CA 1
ATOM 796 C C . ASN A 1 95 ? -18.730 -0.460 -2.523 1.00 76.94 95 ASN A C 1
ATOM 798 O O . ASN A 1 95 ? -17.506 -0.538 -2.673 1.00 76.94 95 ASN A O 1
ATOM 802 N N . LEU A 1 96 ? -19.385 -0.965 -1.479 1.00 82.31 96 LEU A N 1
ATOM 803 C CA . LEU A 1 96 ? -18.756 -1.694 -0.391 1.00 82.31 96 LEU A CA 1
ATOM 804 C C . LEU A 1 96 ? -19.301 -3.119 -0.314 1.00 82.31 96 LEU A C 1
ATOM 806 O O . LEU A 1 96 ? -20.504 -3.343 -0.189 1.00 82.31 96 LEU A O 1
ATOM 810 N N . GLU A 1 97 ? -18.391 -4.084 -0.332 1.00 86.88 97 GLU A N 1
ATOM 811 C CA . GLU A 1 97 ? -18.701 -5.506 -0.220 1.00 86.88 97 GLU A CA 1
ATOM 812 C C . GLU A 1 97 ? -17.879 -6.107 0.920 1.00 86.88 97 GLU A C 1
ATOM 814 O O . GLU A 1 97 ? -16.654 -6.013 0.915 1.00 86.88 97 GLU A O 1
ATOM 819 N N . PHE A 1 98 ? -18.538 -6.730 1.899 1.00 86.25 98 PHE A N 1
ATOM 820 C CA . PHE A 1 98 ? -17.843 -7.495 2.937 1.00 86.25 98 PHE A CA 1
ATOM 821 C C . PHE A 1 98 ? -17.581 -8.908 2.439 1.00 86.25 98 PHE A C 1
ATOM 823 O O . PHE A 1 98 ? -18.498 -9.569 1.959 1.00 86.25 98 PHE A O 1
ATOM 830 N N . ILE A 1 99 ? -16.351 -9.371 2.620 1.00 87.06 99 ILE A N 1
ATOM 831 C CA . ILE A 1 99 ? -15.953 -10.742 2.334 1.00 87.06 99 ILE A CA 1
ATOM 832 C C . ILE A 1 99 ? -15.999 -11.517 3.644 1.00 87.06 99 ILE A C 1
ATOM 834 O O . ILE A 1 99 ? -15.345 -11.135 4.618 1.00 87.06 99 ILE A O 1
ATOM 838 N N . ASP A 1 100 ? -16.747 -12.614 3.660 1.00 81.50 100 ASP A N 1
ATOM 839 C CA . ASP A 1 100 ? -16.766 -13.504 4.812 1.00 81.50 100 ASP A CA 1
ATOM 840 C C . ASP A 1 100 ? -15.395 -14.177 4.967 1.00 81.50 100 ASP A C 1
ATOM 842 O O . ASP A 1 100 ? -14.855 -14.800 4.048 1.00 81.50 100 ASP A O 1
ATOM 846 N N . THR A 1 101 ? -14.807 -14.025 6.148 1.00 81.56 101 THR A N 1
ATOM 847 C CA . THR A 1 101 ? -13.513 -14.601 6.511 1.00 81.56 101 THR A CA 1
ATOM 848 C C . THR A 1 101 ? -13.717 -15.767 7.468 1.00 81.56 101 THR A C 1
ATOM 850 O O . THR A 1 101 ? -14.636 -15.774 8.280 1.00 81.56 101 THR A O 1
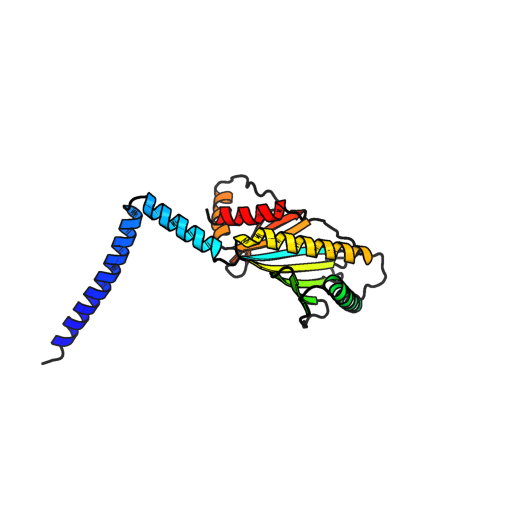ATOM 853 N N . ARG A 1 102 ? -12.813 -16.752 7.420 1.00 78.81 102 ARG A N 1
ATOM 854 C CA . ARG A 1 102 ? -12.759 -17.825 8.432 1.00 78.81 102 ARG A CA 1
ATOM 855 C C . ARG A 1 102 ? -12.181 -17.358 9.773 1.00 78.81 102 ARG A C 1
ATOM 857 O O . ARG A 1 102 ? -12.221 -18.111 10.734 1.00 78.81 102 ARG A O 1
ATOM 864 N N . ASN A 1 103 ? -11.573 -16.173 9.806 1.00 80.81 103 ASN A N 1
ATOM 865 C CA . ASN A 1 103 ? -10.991 -15.600 11.011 1.00 80.81 103 ASN A CA 1
ATOM 866 C C . ASN A 1 103 ? -12.006 -14.657 11.663 1.00 80.81 103 ASN A C 1
ATOM 868 O O . ASN A 1 103 ? -12.329 -13.595 11.116 1.00 80.81 103 ASN A O 1
ATOM 872 N N . ASP A 1 104 ? -12.474 -15.043 12.848 1.00 78.44 104 ASP A N 1
ATOM 873 C CA . ASP A 1 104 ? -13.478 -14.302 13.606 1.00 78.44 104 ASP A CA 1
ATOM 874 C C . ASP A 1 104 ? -13.011 -12.901 14.000 1.00 78.44 104 ASP A C 1
ATOM 876 O O . ASP A 1 104 ? -13.849 -12.017 14.131 1.00 78.44 104 ASP A O 1
ATOM 880 N N . TYR A 1 105 ? -11.702 -12.653 14.063 1.00 82.12 105 TYR A N 1
ATOM 881 C CA . TYR A 1 105 ? -11.112 -11.356 14.412 1.00 82.12 105 TYR A CA 1
ATOM 882 C C . TYR A 1 105 ? -10.691 -10.521 13.205 1.00 82.12 105 TYR A C 1
ATOM 884 O O . TYR A 1 105 ? -10.013 -9.507 13.341 1.00 82.12 105 TYR A O 1
ATOM 892 N N . GLN A 1 106 ? -11.096 -10.933 12.007 1.00 87.25 106 GLN A N 1
ATOM 893 C CA . GLN A 1 106 ? -10.759 -10.245 10.775 1.00 87.25 106 GLN A CA 1
ATOM 894 C C . GLN A 1 106 ? -12.018 -9.729 10.079 1.00 87.25 106 GLN A C 1
ATOM 896 O O . GLN A 1 106 ? -13.017 -10.444 9.960 1.00 87.25 106 GLN A O 1
ATOM 901 N N . LEU A 1 107 ? -11.932 -8.509 9.554 1.00 87.31 107 LEU A N 1
ATOM 902 C CA . LEU A 1 107 ? -12.850 -7.965 8.560 1.00 87.31 107 LEU A CA 1
ATOM 903 C C . LEU A 1 107 ? -12.095 -7.761 7.253 1.00 87.31 107 LEU A C 1
ATOM 905 O O . LEU A 1 107 ? -11.019 -7.164 7.226 1.00 87.31 107 LEU A O 1
ATOM 909 N N . VAL A 1 108 ? -12.668 -8.248 6.158 1.00 89.56 108 VAL A N 1
ATOM 910 C CA . VAL A 1 108 ? -12.185 -7.951 4.812 1.00 89.56 108 VAL A CA 1
ATOM 911 C C . VAL A 1 108 ? -13.326 -7.324 4.039 1.00 89.56 108 VAL A C 1
ATOM 913 O O . VAL A 1 108 ? -14.455 -7.811 4.073 1.00 89.56 108 VAL A O 1
ATOM 916 N N . LEU A 1 109 ? -13.031 -6.228 3.358 1.00 91.38 109 LEU A N 1
ATOM 917 C CA . LEU A 1 109 ? -13.994 -5.521 2.542 1.00 91.38 109 LEU A CA 1
ATOM 918 C C . LEU A 1 109 ? -13.348 -5.009 1.257 1.00 91.38 109 LEU A C 1
ATOM 920 O O . LEU A 1 109 ? -12.202 -4.554 1.254 1.00 91.38 109 LEU A O 1
ATOM 924 N N . ASN A 1 110 ? -14.102 -5.076 0.168 1.00 90.81 110 ASN A N 1
ATOM 925 C CA . ASN A 1 110 ? -13.775 -4.412 -1.082 1.00 90.81 110 ASN A CA 1
ATOM 926 C C . ASN A 1 110 ? -14.445 -3.039 -1.083 1.00 90.81 110 ASN A C 1
ATOM 928 O O . ASN A 1 110 ? -15.638 -2.934 -0.803 1.00 90.81 110 ASN A O 1
ATOM 932 N N . ILE A 1 111 ? -13.679 -1.999 -1.402 1.00 87.44 111 ILE A N 1
ATOM 933 C CA . ILE A 1 111 ? -14.154 -0.617 -1.488 1.00 87.44 111 ILE A CA 1
ATOM 934 C C . ILE A 1 111 ? -13.832 -0.092 -2.881 1.00 87.44 111 ILE A C 1
ATOM 936 O O . ILE A 1 111 ? -12.682 -0.159 -3.321 1.00 87.44 111 ILE A O 1
ATOM 940 N N . GLU A 1 112 ? -14.821 0.483 -3.562 1.00 86.06 112 GLU A N 1
ATOM 941 C CA . GLU A 1 112 ? -14.595 1.254 -4.784 1.00 86.06 112 GLU A CA 1
ATOM 942 C C . GLU A 1 112 ? -14.854 2.743 -4.547 1.00 86.06 112 GLU A C 1
ATOM 944 O O . GLU A 1 112 ? -15.997 3.178 -4.427 1.00 86.06 112 GLU A O 1
ATOM 949 N N . ARG A 1 113 ? -13.782 3.543 -4.524 1.00 84.00 113 ARG A N 1
ATOM 950 C CA . ARG A 1 113 ? -13.848 5.005 -4.373 1.00 84.00 113 ARG A CA 1
ATOM 951 C C . ARG A 1 113 ? -13.194 5.673 -5.573 1.00 84.00 113 ARG A C 1
ATOM 953 O O . ARG A 1 113 ? -12.035 5.409 -5.895 1.00 84.00 113 ARG A O 1
ATOM 960 N N . SER A 1 114 ? -13.935 6.548 -6.252 1.00 82.00 114 SER A N 1
ATOM 961 C CA . SER A 1 114 ? -13.442 7.309 -7.412 1.00 82.00 114 SER A CA 1
ATOM 962 C C . SER A 1 114 ? -12.878 6.423 -8.538 1.00 82.00 114 SER A C 1
ATOM 964 O O . SER A 1 114 ? -11.849 6.757 -9.137 1.00 82.00 114 SER A O 1
ATOM 966 N N . GLY A 1 115 ? -13.517 5.276 -8.798 1.00 82.19 115 GLY A N 1
ATOM 967 C CA . GLY A 1 115 ? -13.098 4.296 -9.808 1.00 82.19 115 GLY A CA 1
ATOM 968 C C . GLY A 1 115 ? -11.806 3.545 -9.470 1.00 82.19 115 GLY A C 1
ATOM 969 O O . GLY A 1 115 ? -11.188 2.958 -10.358 1.00 82.19 115 GLY A O 1
ATOM 970 N N . ILE A 1 116 ? -11.357 3.600 -8.213 1.00 85.12 116 ILE A N 1
ATOM 971 C CA . ILE A 1 116 ? -10.229 2.817 -7.714 1.00 85.12 116 ILE A CA 1
ATOM 972 C C . ILE A 1 116 ? -10.782 1.764 -6.763 1.00 85.12 116 ILE A C 1
ATOM 974 O O . ILE A 1 116 ? -11.515 2.091 -5.830 1.00 85.12 116 ILE A O 1
ATOM 978 N N . LYS A 1 117 ? -10.421 0.507 -7.020 1.00 88.19 117 LYS A N 1
ATOM 979 C CA . LYS A 1 117 ? -10.789 -0.639 -6.195 1.00 88.19 117 LYS A CA 1
ATOM 980 C C . LYS A 1 117 ? -9.676 -0.920 -5.201 1.00 88.19 117 LYS A C 1
ATOM 982 O O . LYS A 1 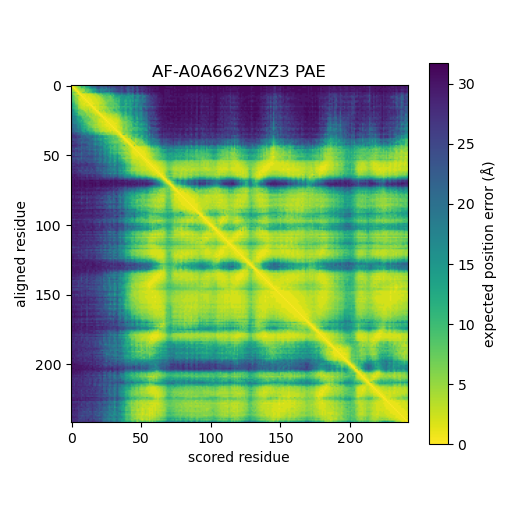117 ? -8.512 -1.021 -5.589 1.00 88.19 117 LYS A O 1
ATOM 987 N N . PHE A 1 118 ? -10.053 -1.062 -3.942 1.00 89.75 118 PHE A N 1
ATOM 988 C CA . PHE A 1 118 ? -9.157 -1.397 -2.850 1.00 89.75 118 PHE A CA 1
ATOM 989 C C . PHE A 1 118 ? -9.726 -2.585 -2.097 1.00 89.75 118 PHE A C 1
ATOM 991 O O . PHE A 1 118 ? -10.936 -2.671 -1.894 1.00 89.75 118 PHE A O 1
ATOM 998 N N . GLN A 1 119 ? -8.845 -3.453 -1.624 1.00 92.31 119 GLN A N 1
ATOM 999 C CA . GLN A 1 119 ? -9.186 -4.383 -0.563 1.00 92.31 119 GLN A CA 1
ATOM 1000 C C . GLN A 1 119 ? -8.690 -3.791 0.751 1.00 92.31 119 GLN A C 1
ATOM 1002 O O . GLN A 1 119 ? -7.505 -3.496 0.901 1.00 92.31 119 GLN A O 1
ATOM 1007 N N . MET A 1 120 ? -9.593 -3.603 1.702 1.00 92.81 120 MET A N 1
ATOM 1008 C CA . MET A 1 120 ? -9.248 -3.243 3.066 1.00 92.81 120 MET A CA 1
ATOM 1009 C C . MET A 1 120 ? -9.389 -4.480 3.943 1.00 92.81 120 MET A C 1
ATOM 1011 O O . MET A 1 120 ? -10.399 -5.180 3.916 1.00 92.81 120 MET A O 1
ATOM 1015 N N . LYS A 1 121 ? -8.345 -4.745 4.714 1.00 92.75 121 LYS A N 1
ATOM 1016 C CA . LYS A 1 121 ? -8.265 -5.811 5.695 1.00 92.75 121 LYS A CA 1
ATOM 1017 C C . LYS A 1 121 ? -8.030 -5.168 7.056 1.00 92.75 121 LYS A C 1
ATOM 1019 O O . LYS A 1 121 ? -7.113 -4.364 7.203 1.00 92.75 121 LYS A O 1
ATOM 1024 N N . ILE A 1 122 ? -8.874 -5.507 8.016 1.00 90.38 122 ILE A N 1
ATOM 1025 C CA . ILE A 1 122 ? -8.792 -5.044 9.396 1.00 90.38 122 ILE A CA 1
ATOM 1026 C C . ILE A 1 122 ? -8.630 -6.289 10.259 1.00 90.38 122 ILE A C 1
ATOM 1028 O O . ILE A 1 122 ? -9.529 -7.131 10.286 1.00 90.38 122 ILE A O 1
ATOM 1032 N N . ASP A 1 123 ? -7.483 -6.419 10.912 1.00 89.81 123 ASP A N 1
ATOM 1033 C CA . ASP A 1 123 ? -7.224 -7.460 11.901 1.00 89.81 123 ASP A CA 1
ATOM 1034 C C . ASP A 1 123 ? -7.372 -6.852 13.298 1.00 89.81 123 ASP A C 1
ATOM 1036 O O . ASP A 1 123 ? -6.818 -5.790 13.591 1.00 89.81 123 ASP A O 1
ATOM 1040 N N . LEU A 1 124 ? -8.153 -7.515 14.143 1.00 86.81 124 LEU A N 1
ATOM 1041 C CA . LEU A 1 124 ? -8.284 -7.209 15.558 1.00 86.81 124 LEU A CA 1
ATOM 1042 C C . LEU A 1 124 ? -7.330 -8.135 16.313 1.00 86.81 124 LEU A C 1
ATOM 1044 O O . LEU A 1 124 ? -7.553 -9.343 16.368 1.00 86.81 124 LEU A O 1
ATOM 1048 N N . GLU A 1 125 ? -6.253 -7.580 16.851 1.00 84.50 125 GLU A N 1
ATOM 1049 C CA . GLU A 1 125 ? -5.263 -8.310 17.636 1.00 84.50 125 GLU A CA 1
ATOM 1050 C C . GLU A 1 125 ? -5.585 -8.116 19.124 1.00 84.50 125 GLU A C 1
ATOM 1052 O O . GLU A 1 125 ? -5.318 -7.041 19.673 1.00 84.50 125 GLU A O 1
ATOM 1057 N N . PRO A 1 126 ? -6.211 -9.114 19.783 1.00 79.50 126 PRO A N 1
ATOM 1058 C CA . PRO A 1 126 ? -6.384 -9.065 21.226 1.00 79.50 126 PRO A CA 1
ATOM 1059 C C . PRO A 1 126 ? -5.013 -9.064 21.920 1.00 79.50 126 PRO A C 1
ATOM 1061 O O . PRO A 1 126 ? -4.038 -9.537 21.333 1.00 79.50 126 PRO A O 1
ATOM 1064 N N . PRO A 1 127 ? -4.931 -8.559 23.162 1.00 76.44 127 PRO A N 1
ATOM 1065 C CA . PRO A 1 127 ? -3.691 -8.594 23.921 1.00 76.44 127 PRO A CA 1
ATOM 1066 C C . PRO A 1 127 ? -3.201 -10.038 24.079 1.00 76.44 127 PRO A C 1
ATOM 1068 O O . PRO A 1 127 ? -3.992 -10.957 24.314 1.00 76.44 127 PRO A O 1
ATOM 1071 N N . ASP A 1 128 ? -1.894 -10.222 23.936 1.00 74.38 128 ASP A N 1
ATOM 1072 C CA . ASP A 1 128 ? -1.204 -11.506 24.012 1.00 74.38 128 ASP A CA 1
ATOM 1073 C C . ASP A 1 128 ? -0.004 -11.425 24.970 1.00 74.38 128 ASP A C 1
ATOM 1075 O O . ASP A 1 128 ? 0.238 -10.404 25.614 1.00 74.38 128 ASP A O 1
ATOM 1079 N N . GLU A 1 129 ? 0.764 -12.511 25.086 1.00 67.38 129 GLU A N 1
ATOM 1080 C CA . GLU A 1 129 ? 1.934 -12.584 25.977 1.00 67.38 129 GLU A CA 1
ATOM 1081 C C . GLU A 1 129 ? 3.027 -11.541 25.658 1.00 67.38 129 GLU A C 1
ATOM 1083 O O . GLU A 1 129 ? 3.914 -11.309 26.480 1.00 67.38 129 GLU A O 1
ATOM 1088 N N . TYR A 1 130 ? 2.971 -10.902 24.484 1.00 62.28 130 TYR A N 1
ATOM 1089 C CA . TYR A 1 130 ? 3.950 -9.929 24.001 1.00 62.28 130 TYR A CA 1
ATOM 1090 C C . TYR A 1 130 ? 3.379 -8.504 23.877 1.00 62.28 130 TYR A C 1
ATOM 1092 O O . TYR A 1 130 ? 4.125 -7.572 23.559 1.00 62.28 130 TYR A O 1
ATOM 1100 N N . SER A 1 131 ? 2.078 -8.314 24.121 1.00 63.41 131 SER A N 1
ATOM 1101 C CA . SER A 1 131 ? 1.376 -7.037 24.016 1.00 63.41 131 SER A CA 1
ATOM 1102 C C . SER A 1 131 ? 0.222 -6.948 25.006 1.00 63.41 131 SER A C 1
ATOM 1104 O O . SER A 1 131 ? -0.816 -7.576 24.821 1.00 63.41 131 SER A O 1
ATOM 1106 N N . GLU A 1 132 ? 0.347 -6.065 25.996 1.00 70.56 132 GLU A N 1
ATOM 1107 C CA . GLU A 1 132 ? -0.749 -5.757 26.929 1.00 70.56 132 GLU A CA 1
ATOM 1108 C C . GLU A 1 132 ? -1.885 -4.945 26.276 1.00 70.56 132 GLU A C 1
ATOM 1110 O O . GLU A 1 132 ? -2.976 -4.825 26.834 1.00 70.56 132 GLU A O 1
ATOM 1115 N N . GLU A 1 133 ? -1.648 -4.393 25.084 1.00 72.69 133 GLU A N 1
ATOM 1116 C CA . GLU A 1 133 ? -2.597 -3.545 24.368 1.00 72.69 133 GLU A CA 1
ATOM 1117 C C . GLU A 1 133 ? -3.328 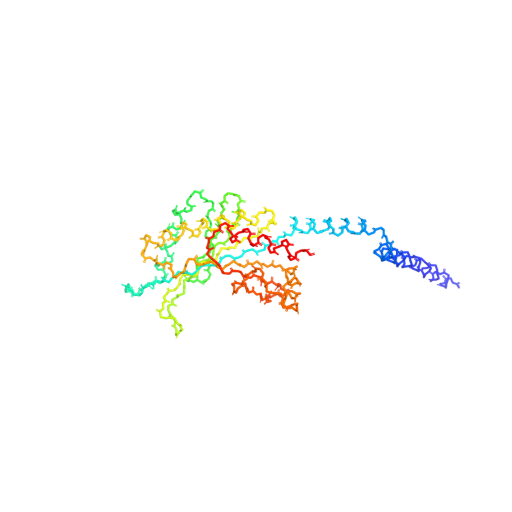-4.328 23.280 1.00 72.69 133 GLU A C 1
ATOM 1119 O O . GLU A 1 133 ? -2.712 -5.064 22.502 1.00 72.69 133 GLU A O 1
ATOM 1124 N N . PHE A 1 134 ? -4.644 -4.120 23.196 1.00 78.62 134 PHE A N 1
ATOM 1125 C CA . PHE A 1 134 ? -5.429 -4.551 22.046 1.00 78.62 134 PHE A CA 1
ATOM 1126 C C . PHE A 1 134 ? -5.105 -3.629 20.872 1.00 78.62 134 PHE A C 1
ATOM 1128 O O . PHE A 1 134 ? -5.223 -2.406 20.994 1.00 78.62 134 PHE A O 1
ATOM 1135 N N . ARG A 1 135 ? -4.757 -4.203 19.720 1.00 83.38 135 ARG A N 1
ATOM 1136 C CA . ARG A 1 135 ? -4.395 -3.440 18.522 1.00 83.38 135 ARG A CA 1
ATOM 1137 C C . ARG A 1 135 ? -5.363 -3.715 17.384 1.00 83.38 135 ARG A C 1
ATOM 1139 O O . ARG A 1 135 ? -5.811 -4.834 17.167 1.00 83.38 135 ARG A O 1
ATOM 1146 N N . ILE A 1 136 ? -5.674 -2.683 16.618 1.00 86.31 136 ILE A N 1
ATOM 1147 C CA . ILE A 1 136 ? -6.372 -2.792 15.341 1.00 86.31 136 ILE A CA 1
ATOM 1148 C C . ILE A 1 136 ? -5.346 -2.525 14.250 1.00 86.31 136 ILE A C 1
ATOM 1150 O O . ILE A 1 136 ? -4.802 -1.422 14.145 1.00 86.31 136 ILE A O 1
ATOM 1154 N N . LEU A 1 137 ? -5.095 -3.520 13.407 1.00 89.25 137 LEU A N 1
ATOM 1155 C CA . LEU A 1 137 ? -4.237 -3.378 12.241 1.00 89.25 137 LEU A CA 1
ATOM 1156 C C . LEU A 1 137 ? -5.093 -3.194 10.996 1.00 89.25 137 LEU A C 1
ATOM 1158 O O . LEU A 1 137 ? -5.870 -4.066 10.621 1.00 89.25 137 LEU A O 1
ATOM 1162 N N . VAL A 1 138 ? -4.918 -2.064 10.319 1.00 91.75 138 VAL A N 1
ATOM 1163 C CA . VAL A 1 138 ? -5.595 -1.773 9.055 1.00 91.75 138 VAL A CA 1
ATOM 1164 C C . VAL A 1 138 ? -4.587 -1.867 7.920 1.00 91.75 138 VAL A C 1
ATOM 1166 O O . VAL A 1 138 ? -3.584 -1.153 7.906 1.00 91.75 138 VAL A O 1
ATOM 1169 N N . ALA A 1 139 ? -4.878 -2.713 6.938 1.00 93.44 139 ALA A N 1
ATOM 1170 C CA . ALA A 1 139 ? -4.154 -2.822 5.684 1.00 93.44 139 ALA A CA 1
ATOM 1171 C C . ALA A 1 139 ? -5.081 -2.479 4.510 1.00 93.44 139 ALA A C 1
ATOM 1173 O O . ALA A 1 139 ? -6.123 -3.101 4.335 1.00 93.44 139 ALA A O 1
ATOM 1174 N N . GLN A 1 140 ? -4.694 -1.510 3.681 1.00 93.50 140 GLN A N 1
ATOM 1175 C CA . GLN A 1 140 ? -5.365 -1.201 2.416 1.00 93.50 140 GLN A CA 1
ATOM 1176 C C . GLN A 1 140 ? -4.464 -1.591 1.250 1.00 93.50 140 GLN A C 1
ATOM 1178 O O . GLN A 1 140 ? -3.307 -1.175 1.183 1.00 93.50 140 GLN A O 1
ATOM 1183 N N . MET A 1 141 ? -4.998 -2.402 0.345 1.00 93.44 141 MET A N 1
ATOM 1184 C CA . MET A 1 141 ? -4.282 -3.007 -0.771 1.00 93.44 141 MET A CA 1
ATOM 1185 C C . MET A 1 141 ? -4.902 -2.557 -2.090 1.00 93.44 141 MET A C 1
ATOM 1187 O O . MET A 1 141 ? -6.125 -2.583 -2.242 1.00 93.44 141 MET A O 1
ATOM 1191 N N . ALA A 1 142 ? -4.064 -2.160 -3.045 1.00 92.31 142 ALA A N 1
ATOM 1192 C CA . ALA A 1 142 ? -4.491 -1.848 -4.403 1.00 92.31 142 ALA A CA 1
ATOM 1193 C C . ALA A 1 142 ? -3.411 -2.168 -5.433 1.00 92.31 142 ALA A C 1
ATOM 1195 O O . ALA A 1 142 ? -2.228 -1.889 -5.232 1.00 92.31 142 ALA A O 1
ATOM 1196 N N . ASP A 1 143 ? -3.861 -2.668 -6.577 1.00 91.06 143 ASP A N 1
ATOM 1197 C CA . ASP A 1 143 ? -3.047 -2.848 -7.768 1.00 91.06 143 ASP A CA 1
ATOM 1198 C C . ASP A 1 143 ? -3.120 -1.597 -8.635 1.00 91.06 143 ASP A C 1
ATOM 1200 O O . ASP A 1 143 ? -4.195 -1.187 -9.083 1.00 91.06 143 ASP A O 1
ATOM 1204 N N . VAL A 1 144 ? -1.970 -0.963 -8.878 1.00 89.69 144 VAL A N 1
ATOM 1205 C CA . VAL A 1 144 ? -1.949 0.344 -9.541 1.00 89.69 144 VAL A CA 1
ATOM 1206 C C . VAL A 1 144 ? -0.966 0.418 -10.690 1.00 89.69 144 VAL A C 1
ATOM 1208 O O . VAL A 1 144 ? 0.134 -0.121 -10.647 1.00 89.69 144 VAL A O 1
ATOM 1211 N N . LYS A 1 145 ? -1.342 1.165 -11.727 1.00 89.81 145 LYS A N 1
ATOM 1212 C CA . LYS A 1 145 ? -0.400 1.581 -12.771 1.00 89.81 145 LYS A CA 1
ATOM 1213 C C . LYS A 1 145 ? 0.428 2.763 -12.283 1.00 89.81 145 LYS A C 1
ATOM 1215 O O . LYS A 1 145 ? -0.083 3.608 -11.546 1.00 89.81 145 LYS A O 1
ATOM 1220 N N . PHE A 1 146 ? 1.654 2.892 -12.787 1.00 85.88 146 PHE A N 1
ATOM 1221 C CA . PHE A 1 146 ? 2.594 3.953 -12.403 1.00 85.88 146 PHE A CA 1
ATOM 1222 C C . PHE A 1 146 ? 1.979 5.362 -12.361 1.00 85.88 146 PHE A C 1
ATOM 1224 O O . PHE A 1 146 ? 2.086 6.063 -11.356 1.00 85.88 146 PHE A O 1
ATOM 1231 N N . LYS A 1 147 ? 1.265 5.762 -13.426 1.00 86.62 147 LYS A N 1
ATOM 1232 C CA . LYS A 1 147 ? 0.645 7.098 -13.538 1.00 86.62 147 LYS A CA 1
ATOM 1233 C C . LYS A 1 147 ? -0.387 7.405 -12.444 1.00 86.62 147 LYS A C 1
ATOM 1235 O O . LYS A 1 147 ? -0.736 8.563 -12.245 1.00 86.62 147 LYS A O 1
ATOM 1240 N N . SER A 1 148 ? -0.890 6.372 -11.773 1.00 90.00 148 SER A N 1
ATOM 1241 C CA . SER A 1 148 ? -1.954 6.459 -10.779 1.00 90.00 148 SER A CA 1
ATOM 1242 C C . SER A 1 148 ? -1.456 6.278 -9.346 1.00 90.00 148 SER A C 1
ATOM 1244 O O . SER A 1 148 ? -2.251 6.508 -8.443 1.00 90.00 148 SER A O 1
ATOM 1246 N N . ILE A 1 149 ? -0.181 5.924 -9.123 1.00 89.94 149 ILE A N 1
ATOM 1247 C CA . ILE A 1 149 ? 0.386 5.664 -7.784 1.00 89.94 149 ILE A CA 1
ATOM 1248 C C . ILE A 1 149 ? 0.071 6.803 -6.809 1.00 89.94 149 ILE A C 1
ATOM 1250 O O . ILE A 1 149 ? -0.514 6.569 -5.757 1.00 89.94 149 ILE A O 1
ATOM 1254 N N . GLU A 1 150 ? 0.401 8.041 -7.185 1.00 90.69 150 GLU A N 1
ATOM 1255 C CA . GLU A 1 150 ? 0.202 9.211 -6.321 1.00 90.69 150 GLU A CA 1
ATOM 1256 C C . GLU A 1 150 ? -1.282 9.432 -5.993 1.00 90.69 150 GLU A C 1
ATOM 1258 O O . GLU A 1 150 ? -1.653 9.584 -4.832 1.00 90.69 150 GLU A O 1
ATOM 1263 N N . ARG A 1 151 ? -2.153 9.379 -7.011 1.00 91.19 151 ARG A N 1
ATOM 1264 C CA . ARG A 1 151 ? -3.604 9.529 -6.832 1.00 91.19 151 ARG A CA 1
ATOM 1265 C C . ARG A 1 151 ? -4.170 8.447 -5.913 1.00 91.19 151 ARG A C 1
ATOM 1267 O O . ARG A 1 151 ? -4.983 8.756 -5.053 1.00 91.19 151 ARG A O 1
ATOM 1274 N N . VAL A 1 152 ? -3.769 7.195 -6.112 1.00 92.06 152 VAL A N 1
ATOM 1275 C CA . VAL A 1 152 ? -4.243 6.053 -5.319 1.00 92.06 152 VAL A CA 1
ATOM 1276 C C . VAL A 1 152 ? -3.803 6.209 -3.869 1.00 92.06 152 VAL A C 1
ATOM 1278 O O . VAL A 1 152 ? -4.641 6.095 -2.981 1.00 92.06 152 VAL A O 1
ATOM 1281 N N . LEU A 1 153 ? -2.528 6.517 -3.622 1.00 92.50 153 LEU A N 1
ATOM 1282 C CA . LEU A 1 153 ? -2.021 6.722 -2.266 1.00 92.50 153 LEU A CA 1
ATOM 1283 C C . LEU A 1 153 ? -2.757 7.859 -1.552 1.00 92.50 153 LEU A C 1
ATOM 1285 O O . LEU A 1 153 ? -3.156 7.686 -0.407 1.00 92.50 153 LEU A O 1
ATOM 1289 N N . ASN A 1 154 ? -3.034 8.968 -2.242 1.00 92.06 154 ASN A N 1
ATOM 1290 C CA . ASN A 1 154 ? -3.826 10.061 -1.674 1.00 92.06 154 ASN A CA 1
ATOM 1291 C C . ASN A 1 154 ? -5.250 9.620 -1.288 1.00 92.06 154 ASN A C 1
ATOM 1293 O O . ASN A 1 154 ? -5.728 9.990 -0.220 1.00 92.06 154 ASN A O 1
ATOM 1297 N N . VAL A 1 155 ? -5.910 8.792 -2.106 1.00 90.69 155 VAL A N 1
ATOM 1298 C CA . VAL A 1 155 ? -7.237 8.241 -1.770 1.00 90.69 155 VAL A CA 1
ATOM 1299 C C . VAL A 1 155 ? -7.162 7.288 -0.573 1.00 90.69 155 VAL A C 1
ATOM 1301 O O . VAL A 1 155 ? -8.004 7.372 0.317 1.00 90.69 155 VAL A O 1
ATOM 1304 N N . ILE A 1 156 ? -6.137 6.433 -0.498 1.00 92.06 156 ILE A N 1
ATOM 1305 C CA . ILE A 1 156 ? -5.914 5.556 0.664 1.00 92.06 156 ILE A CA 1
ATOM 1306 C C . ILE A 1 156 ? -5.700 6.387 1.934 1.00 92.06 156 ILE A C 1
ATOM 1308 O O . ILE A 1 156 ? -6.258 6.065 2.981 1.00 92.06 156 ILE A O 1
ATOM 1312 N N . PHE A 1 157 ? -4.921 7.465 1.851 1.00 91.19 157 PHE A N 1
ATOM 1313 C CA . PHE A 1 157 ? -4.684 8.368 2.974 1.00 91.19 157 PHE A CA 1
ATOM 1314 C C . PHE A 1 157 ? -5.963 9.075 3.427 1.00 91.19 157 PHE A C 1
ATOM 1316 O O . PHE A 1 157 ? -6.198 9.173 4.627 1.00 91.19 157 PHE A O 1
ATOM 1323 N N . TRP A 1 158 ? -6.830 9.495 2.503 1.00 88.75 158 TRP A N 1
ATOM 1324 C CA . TRP A 1 158 ? -8.155 10.007 2.864 1.00 88.75 158 TRP A CA 1
ATOM 1325 C C . TRP A 1 158 ? -9.006 8.949 3.564 1.00 88.75 158 TRP A C 1
ATOM 1327 O O . TRP A 1 158 ? -9.503 9.218 4.649 1.00 88.75 158 TRP A O 1
ATOM 1337 N N . ASN A 1 159 ? -9.072 7.720 3.040 1.00 88.44 159 ASN A N 1
ATOM 1338 C CA . ASN A 1 159 ? -9.783 6.625 3.710 1.00 88.44 159 ASN A CA 1
ATOM 1339 C C . ASN A 1 159 ? -9.243 6.364 5.128 1.00 88.44 159 ASN A C 1
ATOM 1341 O O . ASN A 1 159 ? -10.016 6.148 6.054 1.00 88.44 159 ASN A O 1
ATOM 1345 N N . LEU A 1 160 ? -7.916 6.374 5.319 1.00 89.00 160 LEU A N 1
ATOM 1346 C CA . LEU A 1 160 ? -7.309 6.210 6.646 1.00 89.00 160 LEU A CA 1
ATOM 1347 C C . LEU A 1 160 ? -7.633 7.376 7.580 1.00 89.00 160 LEU A C 1
ATOM 1349 O O . LEU A 1 160 ? -7.740 7.162 8.787 1.00 89.00 160 LEU A O 1
ATOM 1353 N N . ASN A 1 161 ? -7.762 8.592 7.052 1.00 88.06 161 ASN A N 1
ATOM 1354 C CA . ASN A 1 161 ? -8.162 9.754 7.833 1.00 88.06 161 ASN A CA 1
ATOM 1355 C C . ASN A 1 161 ? -9.626 9.648 8.276 1.00 88.06 161 ASN A C 1
ATOM 1357 O O . ASN A 1 161 ? -9.897 9.789 9.464 1.00 88.06 161 ASN A O 1
ATOM 1361 N N . ASP A 1 162 ? -10.523 9.304 7.348 1.00 85.31 162 ASP A N 1
ATOM 1362 C CA . ASP A 1 162 ? -11.950 9.079 7.614 1.00 85.31 162 ASP A CA 1
ATOM 1363 C C . ASP A 1 162 ? -12.126 7.987 8.692 1.00 85.31 162 ASP A C 1
ATOM 1365 O O . ASP A 1 162 ? -12.847 8.167 9.673 1.00 85.31 162 ASP A O 1
ATOM 1369 N N . LEU A 1 163 ? -11.363 6.889 8.589 1.00 85.31 163 LEU A N 1
ATOM 1370 C CA . LEU A 1 163 ? -11.306 5.842 9.616 1.00 85.31 163 LEU A CA 1
ATOM 1371 C C . LEU A 1 163 ? -10.764 6.342 10.955 1.00 85.31 163 LEU A C 1
ATOM 1373 O O . LEU A 1 163 ? -11.303 6.001 12.001 1.00 85.31 163 LEU A O 1
ATOM 1377 N N . THR A 1 164 ? -9.688 7.134 10.942 1.00 84.19 164 THR A N 1
ATOM 1378 C CA . THR A 1 164 ? -9.090 7.673 12.175 1.00 84.19 164 THR A CA 1
ATOM 1379 C C . THR A 1 164 ? -10.086 8.576 12.909 1.00 84.19 164 THR A C 1
ATOM 1381 O O . THR A 1 164 ? -10.154 8.538 14.138 1.00 84.19 164 THR A O 1
ATOM 1384 N N . GLN A 1 165 ? -10.881 9.357 12.175 1.00 81.69 165 GLN A N 1
ATOM 1385 C CA . GLN A 1 165 ? -11.948 10.173 12.745 1.00 81.69 165 GLN A CA 1
ATOM 1386 C C . GLN A 1 165 ? -13.042 9.302 13.374 1.00 81.69 165 GLN A C 1
ATOM 1388 O O . GLN A 1 165 ? -13.371 9.503 14.539 1.00 81.69 165 GLN A O 1
ATOM 1393 N N . ALA A 1 166 ? -13.530 8.286 12.660 1.00 79.06 166 ALA A N 1
ATOM 1394 C CA . ALA A 1 166 ? -14.538 7.368 13.190 1.00 79.06 166 ALA A CA 1
ATOM 1395 C C . ALA A 1 166 ? -14.057 6.616 14.442 1.00 79.06 166 ALA A C 1
ATOM 1397 O O . ALA A 1 166 ? -14.777 6.496 15.429 1.00 79.06 166 ALA A O 1
ATOM 1398 N N . PHE A 1 167 ? -12.804 6.160 14.444 1.00 79.44 167 PHE A N 1
ATOM 1399 C CA . PHE A 1 167 ? -12.176 5.568 15.622 1.00 79.44 167 PHE A CA 1
ATOM 1400 C C . PHE A 1 167 ? -12.101 6.556 16.792 1.00 79.44 167 PHE A C 1
ATOM 1402 O O . PHE A 1 167 ? -12.394 6.181 17.925 1.00 79.44 167 PHE A O 1
ATOM 1409 N N . SER A 1 168 ? -11.795 7.829 16.526 1.00 75.75 168 SER A N 1
ATOM 1410 C CA . SER A 1 168 ? -11.776 8.868 17.563 1.00 75.75 168 SER A CA 1
ATOM 1411 C C . SER A 1 168 ? -13.162 9.090 18.182 1.00 75.75 168 SER A C 1
ATOM 1413 O O . SER A 1 168 ? -13.259 9.273 19.394 1.00 75.75 168 SER A O 1
ATOM 1415 N N . GLU A 1 169 ? -14.235 9.013 17.387 1.00 76.06 169 GLU A N 1
ATOM 1416 C CA . GLU A 1 169 ? -15.627 9.057 17.868 1.00 76.06 169 GLU A CA 1
A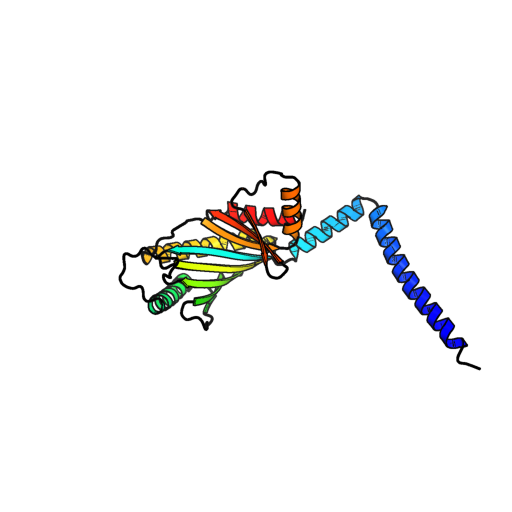TOM 1417 C C . GLU A 1 169 ? -15.971 7.845 18.757 1.00 76.06 169 GLU A C 1
ATOM 1419 O O . GLU A 1 169 ? -16.748 7.968 19.703 1.00 76.06 169 GLU A O 1
ATOM 1424 N N . MET A 1 170 ? -15.313 6.702 18.536 1.00 73.50 170 MET A N 1
ATOM 1425 C CA . MET A 1 170 ? -15.387 5.504 19.387 1.00 73.50 170 MET A CA 1
ATOM 1426 C C . MET A 1 170 ? -14.395 5.518 20.562 1.00 73.50 170 MET A C 1
ATOM 1428 O O . MET A 1 170 ? -14.223 4.504 21.233 1.00 73.50 170 MET A O 1
ATOM 1432 N N . SER A 1 171 ? -13.735 6.649 20.840 1.00 74.12 171 SER A N 1
ATOM 1433 C CA . SER A 1 171 ? -12.684 6.779 21.868 1.00 74.12 171 SER A CA 1
ATOM 1434 C C . SER A 1 171 ? -11.428 5.923 21.634 1.00 74.12 171 SER A C 1
ATOM 1436 O O . SER A 1 171 ? -10.638 5.714 22.555 1.00 74.12 171 SER A O 1
ATOM 1438 N N . ILE A 1 172 ? -11.194 5.478 20.399 1.00 74.00 172 ILE A N 1
ATOM 1439 C CA . ILE A 1 172 ? -9.984 4.770 19.971 1.00 74.00 172 ILE A CA 1
ATOM 1440 C C . ILE A 1 172 ? -8.970 5.804 19.482 1.00 74.00 172 ILE A C 1
ATOM 1442 O O . ILE A 1 172 ? -9.265 6.609 18.595 1.00 74.00 172 ILE A O 1
ATOM 1446 N N . LYS A 1 173 ? -7.759 5.795 20.047 1.00 69.00 173 LYS A N 1
ATOM 1447 C CA . LYS A 1 173 ? -6.713 6.761 19.694 1.00 69.00 173 LYS A CA 1
ATOM 1448 C C . LYS A 1 173 ? -5.622 6.098 18.853 1.00 69.00 173 LYS A C 1
ATOM 1450 O O . LYS A 1 173 ? -5.127 5.039 19.220 1.00 69.00 173 LYS A O 1
ATOM 1455 N N . PRO A 1 174 ? -5.191 6.714 17.741 1.00 67.50 174 PRO A N 1
ATOM 1456 C CA . PRO A 1 174 ? -4.018 6.236 17.026 1.00 67.50 174 PRO A CA 1
ATOM 1457 C C . PRO A 1 174 ? -2.771 6.425 17.896 1.00 67.50 174 PRO A C 1
ATOM 1459 O O . PRO A 1 174 ? -2.558 7.500 18.457 1.00 67.50 174 PRO A O 1
ATOM 1462 N N . THR A 1 175 ? -1.910 5.417 17.956 1.00 66.81 175 THR A N 1
ATOM 1463 C CA . THR A 1 175 ? -0.620 5.503 18.662 1.00 66.81 175 THR A CA 1
ATOM 1464 C C . THR A 1 175 ? 0.475 6.159 17.849 1.00 66.81 175 THR A C 1
ATOM 1466 O O . THR A 1 175 ? 1.453 6.666 18.396 1.00 66.81 175 THR A O 1
ATOM 1469 N N . SER A 1 176 ? 0.285 6.236 16.533 1.00 74.38 176 SER A N 1
ATOM 1470 C CA . SER A 1 176 ? 1.164 6.964 15.634 1.00 74.38 176 SER A CA 1
ATOM 1471 C C . SER A 1 176 ? 0.395 7.532 14.444 1.00 74.38 176 SER A C 1
ATOM 1473 O O . SER A 1 176 ? -0.516 6.916 13.891 1.00 74.38 176 SER A O 1
ATOM 1475 N N . ASN A 1 177 ? 0.814 8.718 14.000 1.00 76.50 177 ASN A N 1
ATOM 1476 C CA . ASN A 1 177 ? 0.369 9.303 12.731 1.00 76.50 177 ASN A CA 1
ATOM 1477 C C . ASN A 1 177 ? 1.207 8.830 11.532 1.00 76.50 177 ASN A C 1
ATOM 1479 O O . ASN A 1 177 ? 0.997 9.298 10.409 1.00 76.50 177 ASN A O 1
ATOM 1483 N N . LYS A 1 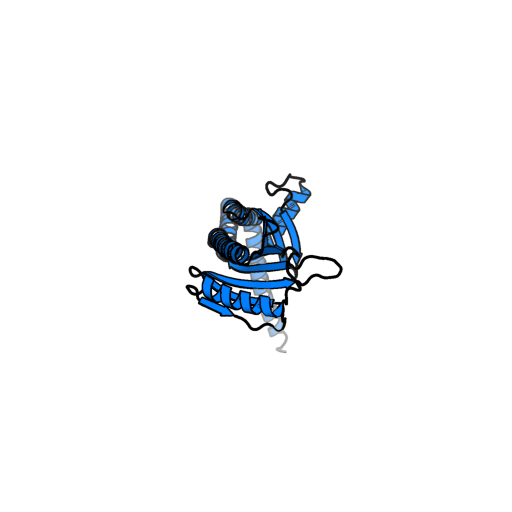178 ? 2.172 7.933 11.758 1.00 85.38 178 LYS A N 1
ATOM 1484 C CA . LYS A 1 178 ? 2.946 7.314 10.686 1.00 85.38 178 LYS A CA 1
ATOM 1485 C C . LYS A 1 178 ? 2.145 6.201 10.019 1.00 85.38 178 LYS A C 1
ATOM 1487 O O . LYS A 1 178 ? 1.334 5.525 10.647 1.00 85.38 178 LYS A O 1
ATOM 1492 N N . VAL A 1 179 ? 2.394 6.019 8.732 1.00 89.06 179 VAL A N 1
ATOM 1493 C CA . VAL A 1 179 ? 1.861 4.928 7.921 1.00 89.06 179 VAL A CA 1
ATOM 1494 C C . VAL A 1 179 ? 3.019 4.221 7.246 1.00 89.06 179 VAL A C 1
ATOM 1496 O O . VAL A 1 179 ? 3.963 4.861 6.779 1.00 89.06 179 VAL A O 1
ATOM 1499 N N . LYS A 1 180 ? 2.934 2.895 7.169 1.00 91.44 180 LYS A N 1
ATOM 1500 C CA . LYS A 1 180 ? 3.895 2.087 6.425 1.00 91.44 180 LYS A CA 1
ATOM 1501 C C . LYS A 1 180 ? 3.328 1.782 5.049 1.00 91.44 180 LYS A C 1
ATOM 1503 O O . LYS A 1 180 ? 2.343 1.056 4.935 1.00 91.44 180 LYS A O 1
ATOM 1508 N N . VAL A 1 181 ? 3.943 2.328 4.009 1.00 90.56 181 VAL A N 1
ATOM 1509 C CA . VAL A 1 181 ? 3.593 2.061 2.612 1.00 90.56 181 VAL A CA 1
ATOM 1510 C C . VAL A 1 181 ? 4.579 1.055 2.052 1.00 90.56 181 VAL A C 1
ATOM 1512 O O . VAL A 1 181 ? 5.778 1.303 2.056 1.00 90.56 181 VAL A O 1
ATOM 1515 N N . GLU A 1 182 ? 4.077 -0.062 1.547 1.00 90.56 182 GLU A N 1
ATOM 1516 C CA . GLU A 1 182 ? 4.855 -1.101 0.888 1.00 90.56 182 GLU A CA 1
ATOM 1517 C C . GLU A 1 182 ? 4.501 -1.163 -0.594 1.00 90.56 182 GLU A C 1
ATOM 1519 O O . GLU A 1 182 ? 3.328 -1.131 -0.966 1.00 90.56 182 GLU A O 1
ATOM 1524 N N . LEU A 1 183 ? 5.520 -1.285 -1.436 1.00 87.88 183 LEU A N 1
ATOM 1525 C CA . LEU A 1 183 ? 5.389 -1.461 -2.872 1.00 87.88 183 LEU A CA 1
ATOM 1526 C C . LEU A 1 183 ? 6.248 -2.642 -3.310 1.00 87.88 183 LEU A C 1
ATOM 1528 O O . LEU A 1 183 ? 7.421 -2.745 -2.947 1.00 87.88 183 LEU A O 1
ATOM 1532 N N . THR A 1 184 ? 5.655 -3.529 -4.102 1.00 86.50 184 THR A N 1
ATOM 1533 C CA . THR A 1 184 ? 6.359 -4.699 -4.634 1.00 86.50 184 THR A CA 1
ATOM 1534 C C . THR A 1 184 ? 6.872 -4.396 -6.039 1.00 86.50 184 THR A C 1
ATOM 1536 O O . THR A 1 184 ? 6.081 -4.133 -6.946 1.00 86.50 184 THR A O 1
ATOM 1539 N N . SER A 1 185 ? 8.193 -4.387 -6.232 1.00 81.69 185 SER A N 1
ATOM 1540 C CA . SER A 1 185 ? 8.813 -4.205 -7.550 1.00 81.69 185 SER A CA 1
ATOM 1541 C C . SER A 1 185 ? 10.278 -4.638 -7.569 1.00 81.69 185 SER A C 1
ATOM 1543 O O . SER A 1 185 ? 11.126 -4.022 -6.925 1.00 81.69 185 SER A O 1
ATOM 1545 N N . ASP A 1 186 ? 10.592 -5.628 -8.404 1.00 74.25 186 ASP A N 1
ATOM 1546 C CA . ASP A 1 186 ? 11.965 -6.129 -8.566 1.00 74.25 186 ASP A CA 1
ATOM 1547 C C . ASP A 1 186 ? 12.922 -5.126 -9.207 1.00 74.25 186 ASP A C 1
ATOM 1549 O O . ASP A 1 186 ? 14.111 -5.148 -8.904 1.00 74.25 186 ASP A O 1
ATOM 1553 N N . ASP A 1 187 ? 12.417 -4.203 -10.033 1.00 72.44 187 ASP A N 1
ATOM 1554 C CA . ASP A 1 187 ? 13.252 -3.161 -10.645 1.00 72.44 187 ASP A CA 1
ATOM 1555 C C . ASP A 1 187 ? 13.890 -2.266 -9.561 1.00 72.44 187 ASP A C 1
ATOM 1557 O O . ASP A 1 187 ? 15.041 -1.858 -9.678 1.00 72.44 187 ASP A O 1
ATOM 1561 N N . ILE A 1 188 ? 13.198 -2.040 -8.435 1.00 73.81 188 ILE A N 1
ATOM 1562 C CA . ILE A 1 188 ? 13.713 -1.182 -7.356 1.00 73.81 188 ILE A CA 1
ATOM 1563 C C . ILE A 1 188 ? 14.869 -1.851 -6.595 1.00 73.81 188 ILE A C 1
ATOM 1565 O O . ILE A 1 188 ? 15.726 -1.164 -6.042 1.00 73.81 188 ILE A O 1
ATOM 1569 N N . LYS A 1 189 ? 14.942 -3.187 -6.604 1.00 72.50 189 LYS A N 1
ATOM 1570 C CA . LYS A 1 189 ? 15.999 -3.945 -5.924 1.00 72.50 189 LYS A CA 1
ATOM 1571 C C . LYS A 1 189 ? 17.389 -3.560 -6.415 1.00 72.50 189 LYS A C 1
ATOM 1573 O O . LYS A 1 189 ? 18.261 -3.293 -5.601 1.00 72.50 189 LYS A O 1
ATOM 1578 N N . VAL A 1 190 ? 17.565 -3.509 -7.737 1.00 65.88 190 VAL A N 1
ATOM 1579 C CA . VAL A 1 190 ? 18.854 -3.214 -8.379 1.00 65.88 190 VAL A CA 1
ATOM 1580 C C . VAL A 1 190 ? 19.341 -1.829 -7.960 1.00 65.88 190 VAL A C 1
ATOM 1582 O O . VAL A 1 190 ? 20.493 -1.668 -7.570 1.00 65.88 190 VAL A O 1
ATOM 1585 N N . TYR A 1 191 ? 18.445 -0.840 -7.976 1.00 67.88 191 TYR A N 1
ATOM 1586 C CA . TYR A 1 191 ? 18.757 0.516 -7.535 1.00 67.88 191 TYR A CA 1
ATOM 1587 C C . TYR A 1 191 ? 19.197 0.559 -6.064 1.00 67.88 191 TYR A C 1
ATOM 1589 O O . TYR A 1 191 ? 20.212 1.174 -5.742 1.00 67.88 191 TYR A O 1
ATOM 1597 N N . LEU A 1 192 ? 18.473 -0.119 -5.171 1.00 67.88 192 LEU A N 1
ATOM 1598 C CA . LEU A 1 192 ? 18.784 -0.095 -3.740 1.00 67.88 192 LEU A CA 1
ATOM 1599 C C . LEU A 1 192 ? 20.061 -0.883 -3.400 1.00 67.88 192 LEU A C 1
ATOM 1601 O O . LEU A 1 192 ? 20.839 -0.421 -2.571 1.00 67.88 192 LEU A O 1
ATOM 1605 N N . GLU A 1 193 ? 20.335 -1.996 -4.086 1.00 65.00 193 GLU A N 1
ATOM 1606 C CA . GLU A 1 193 ? 21.600 -2.740 -3.961 1.00 65.00 193 GLU A CA 1
ATOM 1607 C C . GLU A 1 193 ? 22.806 -1.906 -4.441 1.00 65.00 193 GLU A C 1
ATOM 1609 O O . GLU A 1 193 ? 23.867 -1.932 -3.812 1.00 65.00 193 GLU A O 1
ATOM 1614 N N . LEU A 1 194 ? 22.652 -1.117 -5.514 1.00 60.66 194 LEU A N 1
ATOM 1615 C CA . LEU A 1 194 ? 23.695 -0.198 -5.990 1.00 60.66 194 LEU A CA 1
ATOM 1616 C C . LEU A 1 194 ? 23.956 0.945 -5.003 1.00 60.66 194 LEU A C 1
ATOM 1618 O O . LEU A 1 194 ? 25.111 1.261 -4.732 1.00 60.66 194 LEU A O 1
ATOM 1622 N N . MET A 1 195 ? 22.903 1.548 -4.448 1.00 63.19 195 MET A N 1
ATOM 1623 C CA . MET A 1 195 ? 23.022 2.615 -3.448 1.00 63.19 195 MET A CA 1
ATOM 1624 C C . MET A 1 195 ? 23.765 2.148 -2.191 1.00 63.19 195 MET A C 1
ATOM 1626 O O . MET A 1 195 ? 24.662 2.846 -1.717 1.00 63.19 195 MET A O 1
ATOM 1630 N N . ASP A 1 196 ? 23.432 0.951 -1.700 1.00 61.28 196 ASP A N 1
ATOM 1631 C CA . ASP A 1 196 ? 24.081 0.336 -0.538 1.00 61.28 196 ASP A CA 1
ATOM 1632 C C . ASP A 1 196 ? 25.558 0.009 -0.825 1.00 61.28 196 ASP A C 1
ATOM 1634 O O . ASP A 1 196 ? 26.452 0.384 -0.065 1.00 61.28 196 ASP A O 1
ATOM 1638 N N . THR A 1 197 ? 25.844 -0.576 -1.997 1.00 58.16 197 THR A N 1
ATOM 1639 C CA . THR A 1 197 ? 27.220 -0.872 -2.444 1.00 58.16 197 THR A CA 1
ATOM 1640 C C . THR A 1 197 ? 28.080 0.389 -2.532 1.00 58.16 197 THR A C 1
ATOM 1642 O O . THR A 1 197 ? 29.248 0.384 -2.142 1.00 58.16 197 THR A O 1
ATOM 1645 N N . LEU A 1 198 ? 27.510 1.484 -3.039 1.00 53.44 198 LEU A N 1
ATOM 1646 C CA . LEU A 1 198 ? 28.213 2.752 -3.211 1.00 53.44 198 LEU A CA 1
ATOM 1647 C C . LEU A 1 198 ? 28.295 3.577 -1.916 1.00 53.44 198 LEU A C 1
ATOM 1649 O O . LEU A 1 198 ? 28.902 4.648 -1.935 1.00 53.44 198 LEU A O 1
ATOM 1653 N N . LYS A 1 199 ? 27.710 3.102 -0.802 1.00 54.53 199 LYS A N 1
ATOM 1654 C CA . LYS A 1 199 ? 27.602 3.824 0.480 1.00 54.53 199 LYS A CA 1
ATOM 1655 C C . LYS A 1 199 ? 27.086 5.257 0.316 1.00 54.53 199 LYS A C 1
ATOM 1657 O O . LYS A 1 199 ? 27.455 6.151 1.076 1.00 54.53 199 LYS A O 1
ATOM 1662 N N . VAL A 1 200 ? 26.259 5.489 -0.701 1.00 50.25 200 VAL A N 1
ATOM 1663 C CA . VAL A 1 200 ? 25.640 6.793 -0.913 1.00 50.25 200 VAL A CA 1
ATOM 1664 C C . VAL A 1 200 ? 24.533 6.899 0.122 1.00 50.25 200 VAL A C 1
ATOM 1666 O O . VAL A 1 200 ? 23.630 6.062 0.133 1.00 50.25 200 VAL A O 1
ATOM 1669 N N . GLU A 1 201 ? 24.598 7.907 0.995 1.00 50.06 201 GLU A N 1
ATOM 1670 C CA . GLU A 1 201 ? 23.484 8.225 1.887 1.00 50.06 201 GLU A CA 1
ATOM 1671 C C . GLU A 1 201 ? 22.226 8.375 1.033 1.00 50.06 201 GLU A C 1
ATOM 1673 O O . GLU A 1 201 ? 22.112 9.278 0.199 1.00 50.06 201 GLU A O 1
ATOM 1678 N N . SER A 1 202 ? 21.307 7.418 1.162 1.00 49.78 202 SER A N 1
ATOM 1679 C CA . SER A 1 202 ? 20.108 7.448 0.345 1.00 49.78 202 SER A CA 1
ATOM 1680 C C . SER A 1 202 ? 19.317 8.701 0.711 1.00 49.78 202 SER A C 1
ATOM 1682 O O . SER A 1 202 ? 19.072 8.975 1.888 1.00 49.78 202 SER A O 1
ATOM 1684 N N . ILE A 1 203 ? 18.833 9.417 -0.304 1.00 49.12 203 ILE A N 1
ATOM 1685 C CA . ILE A 1 203 ? 17.900 10.550 -0.161 1.00 49.12 203 ILE A CA 1
ATOM 1686 C C . ILE A 1 203 ? 16.605 10.118 0.582 1.00 49.12 203 ILE A C 1
ATOM 1688 O O . ILE A 1 203 ? 15.781 10.942 0.966 1.00 49.12 203 ILE A O 1
ATOM 1692 N N . VAL A 1 204 ? 16.425 8.813 0.815 1.00 51.41 204 VAL A N 1
ATOM 1693 C CA . VAL A 1 204 ? 15.211 8.157 1.305 1.00 51.41 204 VAL A CA 1
ATOM 1694 C C . VAL A 1 204 ? 15.202 7.936 2.833 1.00 51.41 204 VAL A C 1
ATOM 1696 O O . VAL A 1 204 ? 14.167 7.569 3.387 1.00 51.41 204 VAL A O 1
ATOM 1699 N N . GLY A 1 205 ? 16.301 8.244 3.536 1.00 53.50 205 GLY A N 1
ATOM 1700 C CA . GLY A 1 205 ? 16.363 8.309 5.007 1.00 53.50 205 GLY A CA 1
ATOM 1701 C C . GLY A 1 205 ? 16.246 6.966 5.752 1.00 53.50 205 GLY A C 1
ATOM 1702 O O . GLY A 1 205 ? 16.063 5.907 5.158 1.00 53.50 205 GLY A O 1
ATOM 1703 N N . SER A 1 206 ? 16.320 7.009 7.089 1.00 62.66 206 SER A N 1
ATOM 1704 C CA . SER A 1 206 ? 16.253 5.843 8.003 1.00 62.66 206 SER A CA 1
ATOM 1705 C C . SER A 1 206 ? 14.896 5.124 8.046 1.00 62.66 206 SER A C 1
ATOM 1707 O O . SER A 1 206 ? 14.717 4.168 8.793 1.00 62.66 206 SER A O 1
ATOM 1709 N N . ASN A 1 207 ? 13.926 5.613 7.279 1.00 76.19 207 ASN A N 1
ATOM 1710 C CA . ASN A 1 207 ? 12.538 5.165 7.280 1.00 76.19 207 ASN A CA 1
ATOM 1711 C C . ASN A 1 207 ? 12.209 4.243 6.092 1.00 76.19 207 ASN A C 1
ATOM 1713 O O . ASN A 1 207 ? 11.065 3.806 5.947 1.00 76.19 207 ASN A O 1
ATOM 1717 N N . LEU A 1 208 ? 13.191 3.977 5.226 1.00 76.31 208 LEU A N 1
ATOM 1718 C CA . LEU A 1 208 ? 13.099 3.032 4.120 1.00 76.31 208 LEU A CA 1
ATOM 1719 C C . LEU A 1 208 ? 13.615 1.659 4.565 1.00 76.31 208 LEU A C 1
ATOM 1721 O O . LEU A 1 208 ? 14.687 1.543 5.149 1.00 76.31 208 LEU A O 1
ATOM 1725 N N . SER A 1 209 ? 12.891 0.602 4.219 1.00 77.75 209 SER A N 1
ATOM 1726 C CA . SER A 1 209 ? 13.347 -0.778 4.376 1.00 77.75 209 SER A CA 1
ATOM 1727 C C . SER A 1 209 ? 13.095 -1.581 3.106 1.00 77.75 209 SER A C 1
ATOM 1729 O O . SER A 1 209 ? 12.111 -1.368 2.395 1.00 77.75 209 SER A O 1
ATOM 1731 N N . VAL A 1 210 ? 13.997 -2.518 2.819 1.00 78.25 210 VAL A N 1
ATOM 1732 C CA . VAL A 1 210 ? 13.923 -3.407 1.657 1.00 78.25 210 VAL A CA 1
ATOM 1733 C C . VAL A 1 210 ? 13.962 -4.834 2.152 1.00 78.25 210 VAL A C 1
ATOM 1735 O O . VAL A 1 210 ? 14.817 -5.194 2.957 1.00 78.25 210 VAL A O 1
ATOM 1738 N N . ARG A 1 211 ? 13.042 -5.662 1.669 1.00 77.62 211 ARG A N 1
ATOM 1739 C CA . ARG A 1 211 ? 13.017 -7.087 2.000 1.00 77.62 211 ARG A CA 1
ATOM 1740 C C . ARG A 1 211 ? 12.611 -7.921 0.798 1.00 77.62 211 ARG A C 1
ATOM 1742 O O . ARG A 1 211 ? 11.871 -7.462 -0.069 1.00 77.62 211 ARG A O 1
ATOM 1749 N N . LYS A 1 212 ? 13.067 -9.170 0.772 1.00 78.25 212 LYS A N 1
ATOM 1750 C CA . LYS A 1 212 ? 12.614 -10.169 -0.201 1.00 78.25 212 LYS A CA 1
ATOM 1751 C C . LYS A 1 212 ? 11.397 -10.903 0.361 1.00 78.25 212 LYS A C 1
ATOM 1753 O O . LYS A 1 212 ? 11.413 -11.300 1.524 1.00 78.25 212 LYS A O 1
ATOM 1758 N N . ARG A 1 213 ? 10.356 -11.075 -0.453 1.00 76.94 213 ARG A N 1
ATOM 1759 C CA . ARG A 1 213 ? 9.144 -11.836 -0.125 1.00 76.94 213 ARG A CA 1
ATOM 1760 C C . ARG A 1 213 ? 8.685 -12.607 -1.356 1.00 76.94 213 ARG A C 1
ATOM 1762 O O . ARG A 1 213 ? 8.439 -11.983 -2.380 1.00 76.94 213 ARG A O 1
ATOM 1769 N N . ASP A 1 214 ? 8.571 -13.930 -1.261 1.00 68.06 214 ASP A N 1
ATOM 1770 C CA . ASP A 1 214 ? 7.991 -14.787 -2.311 1.00 68.06 214 ASP A CA 1
ATOM 1771 C C . ASP A 1 214 ? 8.545 -14.482 -3.721 1.00 68.06 214 ASP A C 1
ATOM 1773 O O . ASP A 1 214 ? 7.805 -14.194 -4.656 1.00 68.06 214 ASP A O 1
ATOM 1777 N N . ASN A 1 215 ? 9.879 -14.476 -3.853 1.00 70.69 215 ASN A N 1
ATOM 1778 C CA . ASN A 1 215 ? 10.647 -14.114 -5.063 1.00 70.69 215 ASN A CA 1
ATOM 1779 C C . ASN A 1 215 ? 10.548 -12.660 -5.544 1.00 70.69 215 ASN A C 1
ATOM 1781 O O . ASN A 1 215 ? 11.209 -12.308 -6.516 1.00 70.69 215 ASN A O 1
ATOM 1785 N N . SER A 1 216 ? 9.801 -11.812 -4.845 1.00 72.69 216 SER A N 1
ATOM 1786 C CA . SER A 1 216 ? 9.641 -10.400 -5.170 1.00 72.69 216 SER A CA 1
ATOM 1787 C C . SER A 1 216 ? 10.362 -9.487 -4.178 1.00 72.69 21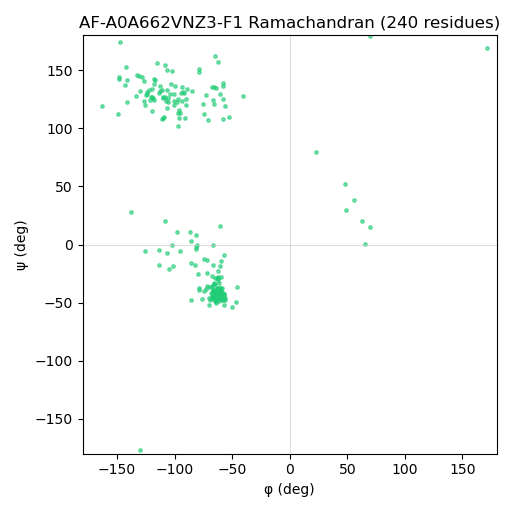6 SER A C 1
ATOM 1789 O O . SER A 1 216 ? 10.602 -9.838 -3.016 1.00 72.69 216 SER A O 1
ATOM 1791 N N . THR A 1 217 ? 10.722 -8.292 -4.634 1.00 79.00 217 THR A N 1
ATOM 1792 C CA . THR A 1 217 ? 11.302 -7.256 -3.772 1.00 79.00 217 THR A CA 1
ATOM 1793 C C . THR A 1 217 ? 10.220 -6.328 -3.257 1.00 79.00 217 THR A C 1
ATOM 1795 O O . THR A 1 217 ? 9.509 -5.695 -4.036 1.00 79.00 217 THR A O 1
ATOM 1798 N N . VAL A 1 218 ? 10.129 -6.215 -1.934 1.00 83.06 218 VAL A N 1
ATOM 1799 C CA . VAL A 1 218 ? 9.214 -5.308 -1.248 1.00 83.06 218 VAL A CA 1
ATOM 1800 C C . VAL A 1 218 ? 10.009 -4.144 -0.686 1.00 83.06 218 VAL A C 1
ATOM 1802 O O . VAL A 1 218 ? 10.924 -4.325 0.120 1.00 83.06 218 VAL A O 1
ATOM 1805 N N . VAL A 1 219 ? 9.616 -2.948 -1.095 1.00 84.50 219 VAL A N 1
ATOM 1806 C CA . VAL A 1 219 ? 10.158 -1.682 -0.614 1.00 84.50 219 VAL A CA 1
ATOM 1807 C C . VAL A 1 219 ? 9.121 -1.061 0.296 1.00 84.50 219 VAL A C 1
ATOM 1809 O O . VAL A 1 219 ? 7.971 -0.913 -0.108 1.00 84.50 219 VAL A O 1
ATOM 1812 N N . ALA A 1 220 ? 9.508 -0.721 1.518 1.00 85.88 220 ALA A N 1
ATOM 1813 C CA . ALA A 1 220 ? 8.610 -0.147 2.500 1.00 85.88 220 ALA A CA 1
ATOM 1814 C C . ALA A 1 220 ? 9.143 1.185 3.026 1.00 85.88 220 ALA A C 1
ATOM 1816 O O . ALA A 1 220 ? 10.283 1.243 3.479 1.00 85.88 220 ALA A O 1
ATOM 1817 N N . ILE A 1 221 ? 8.312 2.225 3.004 1.00 88.25 221 ILE A N 1
ATOM 1818 C CA . ILE A 1 221 ? 8.587 3.513 3.648 1.00 88.25 221 ILE A CA 1
ATOM 1819 C C . ILE A 1 221 ? 7.613 3.703 4.798 1.00 88.25 221 ILE A C 1
ATOM 1821 O O . ILE A 1 221 ? 6.406 3.545 4.618 1.00 88.25 221 ILE A O 1
ATOM 1825 N N . GLU A 1 222 ? 8.129 4.094 5.954 1.00 88.88 222 GLU A N 1
ATOM 1826 C CA . GLU A 1 222 ? 7.318 4.527 7.084 1.00 88.88 222 GLU A CA 1
ATOM 1827 C C . GLU A 1 222 ? 7.451 6.036 7.312 1.00 88.88 222 GLU A C 1
ATOM 1829 O O . GLU A 1 222 ? 8.485 6.526 7.753 1.00 88.88 222 GLU A O 1
ATOM 1834 N N . ASP A 1 223 ? 6.404 6.805 7.034 1.00 89.38 223 ASP A N 1
ATOM 1835 C CA . ASP A 1 223 ? 6.434 8.256 7.251 1.00 89.38 223 ASP A CA 1
ATOM 1836 C C . ASP A 1 223 ? 5.050 8.777 7.647 1.00 89.38 223 ASP A C 1
ATOM 1838 O O . ASP A 1 223 ? 4.066 8.035 7.668 1.00 89.38 223 ASP A O 1
ATOM 1842 N N . LYS A 1 224 ? 4.959 10.063 7.985 1.00 88.38 224 LYS A N 1
ATOM 1843 C CA . LYS A 1 224 ? 3.682 10.738 8.206 1.00 88.38 224 LYS A CA 1
ATOM 1844 C C . LYS A 1 224 ? 2.821 10.643 6.948 1.00 88.38 224 LYS A C 1
ATOM 1846 O O . LYS A 1 224 ? 3.285 10.861 5.829 1.00 88.38 224 LYS A O 1
ATOM 1851 N N . MET A 1 225 ? 1.544 10.346 7.154 1.00 86.94 225 MET A N 1
ATOM 1852 C CA . MET A 1 225 ? 0.549 10.332 6.087 1.00 86.94 225 MET A CA 1
ATOM 1853 C C . MET A 1 225 ? 0.481 11.705 5.399 1.00 86.94 225 MET A C 1
ATOM 1855 O O . MET A 1 225 ? 0.276 12.718 6.067 1.00 86.94 225 MET A O 1
ATOM 1859 N N . GLY A 1 226 ? 0.640 11.752 4.074 1.00 85.31 226 GLY A N 1
ATOM 1860 C CA . GLY A 1 226 ? 0.585 13.013 3.338 1.00 85.31 226 GLY A CA 1
ATOM 1861 C C . GLY A 1 226 ? 0.994 12.921 1.865 1.00 85.31 226 GLY A C 1
ATOM 1862 O O . GLY A 1 226 ? 1.548 11.907 1.427 1.00 85.31 226 GLY A O 1
ATOM 1863 N N . PRO A 1 227 ? 0.755 13.994 1.089 1.00 85.81 227 PRO A N 1
ATOM 1864 C CA . PRO A 1 227 ? 1.050 14.034 -0.345 1.00 85.81 227 PRO A CA 1
ATOM 1865 C C . PRO A 1 227 ? 2.549 13.894 -0.647 1.00 85.81 227 PRO A C 1
ATOM 1867 O O . PRO A 1 227 ? 2.927 13.354 -1.684 1.00 85.81 227 PRO A O 1
ATOM 1870 N N . GLU A 1 228 ? 3.417 14.324 0.272 1.00 87.00 228 GLU A N 1
ATOM 1871 C CA . GLU A 1 228 ? 4.866 14.160 0.137 1.00 87.00 228 GLU A CA 1
ATOM 1872 C C . GLU A 1 228 ? 5.270 12.685 0.082 1.00 87.00 228 GLU A C 1
ATOM 1874 O O . GLU A 1 228 ? 6.045 12.296 -0.791 1.00 87.00 228 GLU A O 1
ATOM 1879 N N . LEU A 1 229 ? 4.697 11.844 0.951 1.00 87.44 229 LEU A N 1
ATOM 1880 C CA . LEU A 1 229 ? 4.942 10.403 0.943 1.00 87.44 229 LEU A CA 1
ATOM 1881 C C . LEU A 1 229 ? 4.443 9.770 -0.364 1.00 87.44 229 LEU A C 1
ATOM 1883 O O . LEU A 1 229 ? 5.153 8.966 -0.967 1.00 87.44 229 LEU A O 1
ATOM 1887 N N . ALA A 1 230 ? 3.269 10.181 -0.857 1.00 86.62 230 ALA A N 1
ATOM 1888 C CA . ALA A 1 230 ? 2.739 9.712 -2.140 1.00 86.62 230 ALA A CA 1
ATOM 1889 C C . ALA A 1 230 ? 3.664 10.065 -3.320 1.00 86.62 230 ALA A C 1
ATOM 1891 O O . ALA A 1 230 ? 3.931 9.221 -4.184 1.00 86.62 230 ALA A O 1
ATOM 1892 N N . LYS A 1 231 ? 4.200 11.292 -3.336 1.00 86.06 231 LYS A N 1
ATOM 1893 C CA . LYS A 1 231 ? 5.164 11.752 -4.342 1.00 86.06 231 LYS A CA 1
ATOM 1894 C C . LYS A 1 231 ? 6.475 10.965 -4.266 1.00 86.06 231 LYS A C 1
ATOM 1896 O O . LYS A 1 231 ? 6.925 10.464 -5.297 1.00 86.06 231 LYS A O 1
ATOM 1901 N N . ARG A 1 232 ? 7.032 10.782 -3.063 1.00 82.06 232 ARG A N 1
ATOM 1902 C CA . ARG A 1 232 ? 8.266 10.006 -2.833 1.00 82.06 232 ARG A CA 1
ATOM 1903 C C . ARG A 1 232 ? 8.128 8.557 -3.294 1.00 82.06 232 ARG A C 1
ATOM 1905 O O . ARG A 1 232 ? 9.016 8.042 -3.966 1.00 82.06 232 ARG A O 1
ATOM 1912 N N . MET A 1 233 ? 6.994 7.911 -3.014 1.00 84.62 233 MET A N 1
ATOM 1913 C CA . MET A 1 233 ? 6.727 6.547 -3.488 1.00 84.62 233 MET A CA 1
ATOM 1914 C C . MET A 1 233 ? 6.758 6.452 -5.017 1.00 84.62 233 MET A C 1
ATOM 1916 O O . MET A 1 233 ? 7.337 5.518 -5.568 1.00 84.62 233 MET A O 1
ATOM 1920 N N . ARG A 1 234 ? 6.179 7.432 -5.724 1.00 83.38 234 ARG A N 1
ATOM 1921 C CA . ARG A 1 234 ? 6.254 7.482 -7.191 1.00 83.38 234 ARG A CA 1
ATOM 1922 C C . ARG A 1 234 ? 7.687 7.719 -7.679 1.00 83.38 234 ARG A C 1
ATOM 1924 O O . ARG A 1 234 ? 8.102 7.092 -8.650 1.00 83.38 234 ARG A O 1
ATOM 1931 N N . GLU A 1 235 ? 8.430 8.612 -7.033 1.00 80.00 235 GLU A N 1
ATOM 1932 C CA . GLU A 1 235 ? 9.822 8.925 -7.385 1.00 80.00 235 GLU A CA 1
ATOM 1933 C C . GLU A 1 235 ? 10.746 7.716 -7.221 1.00 80.00 235 GLU A C 1
ATOM 1935 O O . GLU A 1 235 ? 11.550 7.455 -8.112 1.00 80.00 235 GLU A O 1
ATOM 1940 N N . LEU A 1 236 ? 10.573 6.911 -6.170 1.00 77.81 236 LEU A N 1
ATOM 1941 C CA . LEU A 1 236 ? 11.315 5.657 -6.011 1.00 77.81 236 LEU A CA 1
ATOM 1942 C C . LEU A 1 236 ? 11.073 4.671 -7.147 1.00 77.81 236 LEU A C 1
ATOM 1944 O O . LEU A 1 236 ? 12.003 3.996 -7.574 1.00 77.81 236 LEU A O 1
ATOM 1948 N N . VAL A 1 237 ? 9.844 4.589 -7.660 1.00 79.25 237 VAL A N 1
ATOM 1949 C CA . VAL A 1 237 ? 9.561 3.745 -8.826 1.00 79.25 237 VAL A CA 1
ATOM 1950 C C . VAL A 1 237 ? 10.299 4.274 -10.054 1.00 79.25 237 VAL A C 1
ATOM 1952 O O . VAL A 1 237 ? 10.900 3.484 -10.775 1.00 79.25 237 VAL A O 1
ATOM 1955 N N . ILE A 1 238 ? 10.318 5.594 -10.277 1.00 76.44 238 ILE A N 1
ATOM 1956 C CA . ILE A 1 238 ? 11.106 6.189 -11.370 1.00 76.44 238 ILE A CA 1
ATOM 1957 C C . ILE A 1 238 ? 12.578 5.804 -11.219 1.00 76.44 238 ILE A C 1
ATOM 1959 O O . ILE A 1 238 ? 13.147 5.271 -12.166 1.00 76.44 238 ILE A O 1
ATOM 1963 N N . LEU A 1 239 ? 13.160 6.036 -10.039 1.00 72.88 239 LEU A N 1
ATOM 1964 C CA . LEU A 1 239 ? 14.568 5.760 -9.745 1.00 72.88 239 LEU A CA 1
ATOM 1965 C C . LEU A 1 239 ? 14.913 4.276 -9.884 1.00 72.88 239 LEU A C 1
ATOM 1967 O O . LEU A 1 239 ? 15.922 3.956 -10.493 1.00 72.88 239 LEU A O 1
ATOM 1971 N N . GLY A 1 240 ? 14.057 3.372 -9.405 1.00 70.06 240 GLY A N 1
ATOM 1972 C CA . GLY A 1 240 ? 14.238 1.930 -9.576 1.00 70.06 240 GLY A CA 1
ATOM 1973 C C . GLY A 1 240 ? 14.230 1.486 -11.038 1.00 70.06 240 GLY A C 1
ATOM 1974 O O . GLY A 1 240 ? 14.854 0.496 -11.394 1.00 70.06 240 GLY A O 1
ATOM 1975 N N . HIS A 1 241 ? 13.540 2.222 -11.908 1.00 70.88 241 HIS A N 1
ATOM 1976 C CA . HIS A 1 241 ? 13.576 1.961 -13.340 1.00 70.88 241 HIS A CA 1
ATOM 1977 C C . HIS A 1 241 ? 14.748 2.637 -14.060 1.00 70.88 241 HIS A C 1
ATOM 1979 O O . HIS A 1 241 ? 14.969 2.258 -15.216 1.00 70.88 241 HIS A O 1
ATOM 1985 N N . LEU A 1 242 ? 15.434 3.623 -13.453 1.00 65.62 242 LEU A N 1
ATOM 1986 C CA . LEU A 1 242 ? 16.535 4.396 -14.053 1.00 65.62 242 LEU A CA 1
ATOM 1987 C C . LEU A 1 242 ? 17.858 3.632 -14.129 1.00 65.62 242 LEU A C 1
ATOM 1989 O O . LEU A 1 242 ? 18.560 3.910 -15.134 1.00 65.62 242 LEU A O 1
#

Sequence (242 aa):
MDLEMNLWDIVWRIGITIGGGIASIVVWELFKMFGPKGVYDRITKWERRIRLRDKIYPIIVRKSFDLTSNQEQINPISLKEQLRSELRKLFSEFNLEFIDTRNDYQLVLNIERSGIKFQMKIDLEPPDEYSEEFRILVAQMADVKFKSIERVLNVIFWNLNDLTQAFSEMSIKPTSNKVKVELTSDDIKVYLELMDTLKVESIVGSNLSVRKRDNSTVVAIEDKMGPELAKRMRELVILGHL

Foldseek 3Di:
DPPVVPVVVVVVVVCVVVVVVVVVVVVVVCCCVPNDVVVVVVVLVVVLVCCLQPDKKKKKKKFKFWAPPPDDDDDLLVVVVVCVVVCCVLQVVWPKDWDDDPDSQKTWIWTQDPNFIKIKIWGFADADPVGPITMIMIMIIGIDRLVCQLVVLLVVLVVVVSVQVVCVVVVTHGPDQKMKMKIWDPLLVVLVVVCVVVVPPDPLPPQWDWDDDPNIIIIIGIDHRDSVVSVVVSVSVVSSSD

Secondary structure (DSSP, 8-state):
--STTTHHHHHHHHHHHHHHHHHHHHHHHHHHHHS-HHHHHHHHHHHHHHHHHH-EEEEEEEEEEEE-S-SS---HHHHHHHHHHHHHHHTTTSEEEEEP-S-TTEEEEEEEETTEEEEEEEEEE--BTTBSSEEEEEEEEEEEEGGGHHHHHHHHHHHHHHHHHHHHHTT-B-S-SEEEEEEE-HHHHHHHHHHHHTT---TT-TTEEEEEETTEEEEEEEEESSHHHHHHHHHHHHHHH-